Protein AF-A0A6A7L3C5-F1 (afdb_monomer)

Foldseek 3Di:
DDDDDDDDDDDDDDDDDDDDDDPPPDDPPPPQAKEKEKEFEEAPVRHADFQKWKWKDDPDTDIDTAHPRNIDMDIRDGFAKIKIWIDDPQWDIDIDIDGDHGDDHHYHYYYTYGDPDPPPPPPPPPPPPPPPDPPPDPDDDFDDDVVVCCVPPPDDDQDAKDWDFRDADQFKTKIKIFHNFKDAFDAAAFWKKKKAWQAAWWWKDFPPDIDIDHHRDIDIGDHGTTMMIGGPDPGTTIIIIMTGGDHDDD

Radius of gyration: 47.75 Å; Cα contacts (8 Å, |Δi|>4): 489; chains: 1; bounding box: 73×131×115 Å

Nearest PDB structures (foldseek):
  2dct-assembly1_A  TM=8.312E-01  e=5.117E-07  Thermus thermophilus HB8
  7x85-assembly2_C  TM=8.899E-01  e=7.743E-06  Gallus gallus
  6o2d-assembly1_A  TM=8.604E-01  e=4.881E-06  Schizosaccharomyces pombe
  3lwc-assembly1_A-2  TM=7.555E-01  e=2.391E-05  Rhizobium johnstonii 3841
  1o4t-assembly1_B  TM=6.771E-01  e=5.716E-05  Thermotoga maritima

Sequence (250 aa):
MRVVSLLVCALLLTPHLASASRSSEALPQKQAAATAVVVIVTDKSGNRLPGVQVTVTGPVPREGVTSDEGQARFTALRPGSYKFRFEADGFIPFERDVVLRGGRVNEVRAGLAAKPALPEKPQPEARESPPPSPPEPPAEPTSLVVEAFLEKNRIDGDGPNQETEIGCTAGSKVVLHQLHDLLENQLQKDADAVVNVVEGEGVLRLGEAHHPLVPSMVVVIPRGISYSMKREGRRPLVVLVTLAGAPCSK

Secondary structure (DSSP, 8-state):
----------------------------------EEEEEEEEETT--B-TT-EEEEESSS-EEEE--TTSEEEEEEEPSEEEEEEEE-TTB--EEEEEEE-TTS-EEEEEEEPBPP--------------PPPPPPP-PPPP---HHHHHHHHPPPSSPPPEEEEEEE-SSEEEEEEEESSEEEEEE-SS-EEEEEEEES-EEEEETTEEEEE-TT-EEEE-TT-EEEEEE-SSSPEEEEEEEESPPP--

pLDDT: mean 84.19, std 16.27, range [38.94, 98.12]

Mean predicted aligned error: 18.55 Å

Structure (mmCIF, N/CA/C/O backbone):
data_AF-A0A6A7L3C5-F1
#
_entry.id   AF-A0A6A7L3C5-F1
#
loop_
_atom_site.group_PDB
_atom_site.id
_atom_site.type_symbol
_atom_site.label_atom_id
_atom_site.label_alt_id
_atom_site.label_comp_id
_atom_site.label_asym_id
_atom_site.label_entity_id
_atom_site.label_seq_id
_atom_site.pdbx_PDB_ins_code
_atom_site.Cartn_x
_atom_site.Cartn_y
_atom_site.Cartn_z
_atom_site.occupancy
_atom_site.B_iso_or_equiv
_atom_site.auth_seq_id
_atom_site.auth_comp_id
_atom_site.auth_asym_id
_atom_site.auth_atom_id
_atom_site.pdbx_PDB_model_num
ATOM 1 N N . MET A 1 1 ? -25.846 -108.404 79.137 1.00 44.94 1 MET A N 1
ATOM 2 C CA . MET A 1 1 ? -25.608 -107.068 78.547 1.00 44.94 1 MET A CA 1
ATOM 3 C C . MET A 1 1 ? -26.071 -106.030 79.560 1.00 44.94 1 MET A C 1
ATOM 5 O O . MET A 1 1 ? -27.262 -105.952 79.820 1.00 44.94 1 MET A O 1
ATOM 9 N N . ARG A 1 2 ? -25.137 -105.365 80.253 1.00 40.81 2 ARG A N 1
ATOM 10 C CA . ARG A 1 2 ? -25.411 -104.456 81.380 1.00 40.81 2 ARG A CA 1
ATOM 11 C C . ARG A 1 2 ? -24.766 -103.082 81.126 1.00 40.81 2 ARG A C 1
ATOM 13 O O . ARG A 1 2 ? -23.562 -103.046 80.942 1.00 40.81 2 ARG A O 1
ATOM 20 N N . VAL A 1 3 ? -25.619 -102.049 81.134 1.00 42.12 3 VAL A N 1
ATOM 21 C CA . VAL A 1 3 ? -25.584 -100.750 81.863 1.00 42.12 3 VAL A CA 1
ATOM 22 C C . VAL A 1 3 ? -24.331 -99.840 81.806 1.00 42.12 3 VAL A C 1
ATOM 24 O O . VAL A 1 3 ? -23.208 -100.321 81.831 1.00 42.12 3 VAL A O 1
ATOM 27 N N . VAL A 1 4 ? -24.607 -98.521 81.923 1.00 40.19 4 VAL A N 1
ATOM 28 C CA . VAL A 1 4 ? -23.827 -97.393 82.524 1.00 40.19 4 VAL A CA 1
ATOM 29 C C . VAL A 1 4 ? -23.404 -96.348 81.463 1.00 40.19 4 VAL A C 1
ATOM 31 O O . VAL A 1 4 ? -22.585 -96.648 80.611 1.00 40.19 4 VAL A O 1
ATOM 34 N N . SER A 1 5 ? -24.078 -95.197 81.286 1.00 44.31 5 SER A N 1
ATOM 35 C CA . SER A 1 5 ? -24.218 -93.971 82.119 1.00 44.31 5 SER A CA 1
ATOM 36 C C . SER A 1 5 ? -22.947 -93.112 82.225 1.00 44.31 5 SER A C 1
ATOM 38 O O . SER A 1 5 ? -21.986 -93.563 82.829 1.00 44.31 5 SER A O 1
ATOM 40 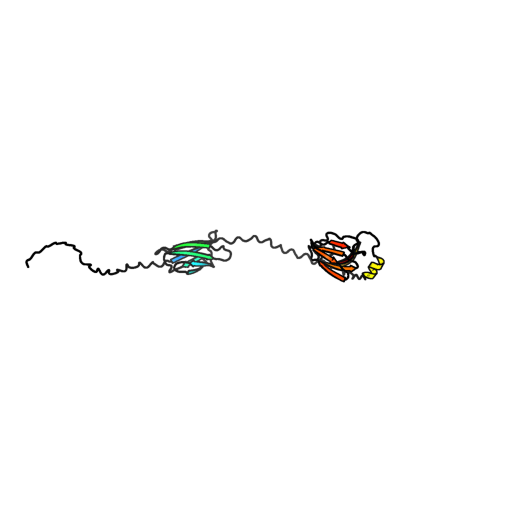N N . LEU A 1 6 ? -22.996 -91.867 81.716 1.00 43.78 6 LEU A N 1
ATOM 41 C CA . LEU A 1 6 ? -22.228 -90.655 82.106 1.00 43.78 6 LEU A CA 1
ATOM 42 C C . LEU A 1 6 ? -22.694 -89.507 81.176 1.00 43.78 6 LEU A C 1
ATOM 44 O O . LEU A 1 6 ? -22.491 -89.578 79.971 1.00 43.78 6 LEU A O 1
ATOM 48 N N . LEU A 1 7 ? -23.594 -88.608 81.592 1.00 46.53 7 LEU A N 1
ATOM 49 C CA . LEU A 1 7 ? -23.357 -87.351 82.327 1.00 46.53 7 LEU A CA 1
ATOM 50 C C . LEU A 1 7 ? -22.197 -86.514 81.754 1.00 46.53 7 LEU A C 1
ATOM 52 O O . LEU A 1 7 ? -21.064 -86.944 81.892 1.00 46.53 7 LEU A O 1
ATOM 56 N N . VAL A 1 8 ? -22.471 -85.321 81.204 1.00 42.97 8 VAL A N 1
ATOM 57 C CA . VAL A 1 8 ? -21.827 -84.038 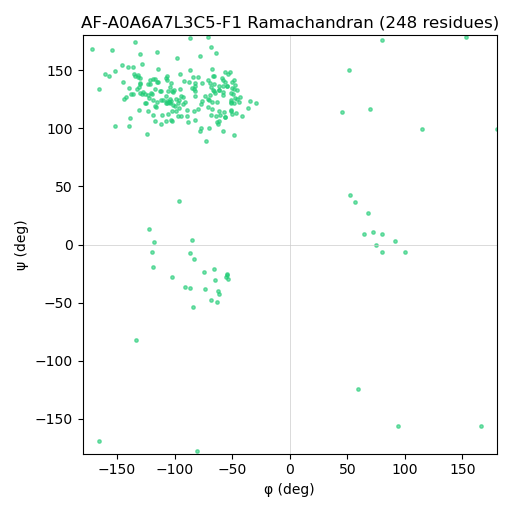81.574 1.00 42.97 8 VAL A CA 1
ATOM 58 C C . VAL A 1 8 ? -22.629 -82.863 80.990 1.00 42.97 8 VAL A C 1
ATOM 60 O O . VAL A 1 8 ? -23.063 -82.853 79.843 1.00 42.97 8 VAL A O 1
ATOM 63 N N . CYS A 1 9 ? -22.830 -81.893 81.874 1.00 38.94 9 CYS A N 1
ATOM 64 C CA . CYS A 1 9 ? -23.529 -80.625 81.776 1.00 38.94 9 CYS A CA 1
ATOM 65 C C . CYS A 1 9 ? -22.636 -79.548 81.130 1.00 38.94 9 CYS A C 1
ATOM 67 O O . CYS A 1 9 ? -21.469 -79.444 81.500 1.00 38.94 9 CYS A O 1
ATOM 69 N N . ALA A 1 10 ? -23.176 -78.704 80.247 1.00 44.22 10 ALA A N 1
ATOM 70 C CA . ALA A 1 10 ? -22.581 -77.399 79.944 1.00 44.22 10 ALA A CA 1
ATOM 71 C C . ALA A 1 10 ? -23.667 -76.402 79.513 1.00 44.22 10 ALA A C 1
ATOM 73 O O . ALA A 1 10 ? -24.169 -76.434 78.391 1.00 44.22 10 ALA A O 1
ATOM 74 N N . LEU A 1 11 ? -24.029 -75.529 80.457 1.00 46.38 11 LEU A N 1
ATOM 75 C CA . LEU A 1 11 ? -24.813 -74.317 80.245 1.00 46.38 11 LEU A CA 1
ATOM 76 C C . LEU A 1 11 ? -24.120 -73.394 79.236 1.00 46.38 11 LEU A C 1
ATOM 78 O O . LEU A 1 11 ? -22.982 -73.007 79.481 1.00 46.38 11 LEU A O 1
ATOM 82 N N . LEU A 1 12 ? -24.856 -72.899 78.237 1.00 43.97 12 LEU A N 1
ATOM 83 C CA . LEU A 1 12 ? -24.653 -71.545 77.714 1.00 43.97 12 LEU A CA 1
ATOM 84 C C . LEU A 1 12 ? -26.010 -70.882 77.432 1.00 43.97 12 LEU A C 1
ATOM 86 O O . LEU A 1 12 ? -26.732 -71.238 76.504 1.00 43.97 12 LEU A O 1
ATOM 90 N N . LEU A 1 13 ? -26.334 -69.908 78.286 1.00 48.66 13 LEU A N 1
ATOM 91 C CA . LEU A 1 13 ? -27.302 -68.834 78.069 1.00 48.66 13 LEU A CA 1
ATOM 92 C C . LEU A 1 13 ? -27.033 -68.130 76.730 1.00 48.66 13 LEU A C 1
ATOM 94 O O . LEU A 1 13 ? -25.914 -67.669 76.528 1.00 48.66 13 LEU A O 1
ATOM 98 N N . THR A 1 14 ? -28.063 -67.868 75.921 1.00 50.44 14 THR A N 1
ATOM 99 C CA . THR A 1 14 ? -28.200 -66.548 75.273 1.00 50.44 14 THR A CA 1
ATOM 100 C C . THR A 1 14 ? -29.678 -66.142 75.158 1.00 50.44 14 THR A C 1
ATOM 102 O O . THR A 1 14 ? -30.523 -67.003 74.912 1.00 50.44 14 THR A O 1
ATOM 105 N N . PRO A 1 15 ? -30.024 -64.860 75.397 1.00 44.59 15 PRO A N 1
ATOM 106 C CA . PRO A 1 15 ? -31.395 -64.412 75.610 1.00 44.59 15 PRO A CA 1
ATOM 107 C C . PRO A 1 15 ? -32.047 -63.823 74.349 1.00 44.59 15 PRO A C 1
ATOM 109 O O . PRO A 1 15 ? -31.386 -63.386 73.410 1.00 44.59 15 PRO A O 1
ATOM 112 N N . HIS A 1 16 ? -33.378 -63.786 74.404 1.00 47.75 16 HIS A N 1
ATOM 113 C CA . HIS A 1 16 ? -34.327 -63.110 73.519 1.00 47.75 16 HIS A CA 1
ATOM 114 C C . HIS A 1 16 ? -33.823 -61.824 72.839 1.00 47.75 16 HIS A C 1
ATOM 116 O O . HIS A 1 16 ? -33.566 -60.814 73.493 1.00 47.75 16 HIS A O 1
ATOM 122 N N . LEU A 1 17 ? -33.853 -61.811 71.503 1.00 53.94 17 LEU A N 1
ATOM 123 C CA . LEU A 1 17 ? -33.890 -60.579 70.715 1.00 53.94 17 LEU A CA 1
ATOM 124 C C . LEU A 1 17 ? -35.320 -60.021 70.726 1.00 53.94 17 LEU A C 1
ATOM 126 O O . LEU A 1 17 ? -36.189 -60.450 69.968 1.00 53.94 17 LEU A O 1
ATOM 130 N N . ALA A 1 18 ? -35.561 -59.062 71.616 1.00 55.25 18 ALA A N 1
ATOM 131 C CA . ALA A 1 18 ? -36.723 -58.187 71.564 1.00 55.25 18 ALA A CA 1
ATOM 132 C C . ALA A 1 18 ? -36.622 -57.271 70.330 1.00 55.25 18 ALA A C 1
ATOM 134 O O . ALA A 1 18 ? -35.710 -56.450 70.222 1.00 55.25 18 ALA A O 1
ATOM 135 N N . SER A 1 19 ? -37.566 -57.404 69.395 1.00 56.75 19 SER A N 1
ATOM 136 C CA . SER A 1 19 ? -37.738 -56.458 68.288 1.00 56.75 19 SER A CA 1
ATOM 137 C C . SER A 1 19 ? -38.280 -55.132 68.820 1.00 56.75 19 SER A C 1
ATOM 139 O O . SER A 1 19 ? -39.474 -54.993 69.076 1.00 56.75 19 SER A O 1
ATOM 141 N N . ALA A 1 20 ? -37.400 -54.147 68.983 1.00 57.47 20 ALA A N 1
ATOM 142 C CA . ALA A 1 20 ? -37.789 -52.766 69.229 1.00 57.47 20 ALA A CA 1
ATOM 143 C C . ALA A 1 20 ? -38.136 -52.087 67.893 1.00 57.47 20 ALA A C 1
ATOM 145 O O . ALA A 1 20 ? -37.253 -51.778 67.091 1.00 57.47 20 ALA A O 1
ATOM 146 N N . SER A 1 21 ? -39.427 -51.843 67.659 1.00 58.31 21 SER A N 1
ATOM 147 C CA . SER A 1 21 ? -39.884 -50.933 66.605 1.00 58.31 21 SER A CA 1
ATOM 148 C C . SER A 1 21 ? -39.396 -49.521 66.932 1.00 58.31 21 SER A C 1
ATOM 150 O O . SER A 1 21 ? -39.855 -48.913 67.897 1.00 58.31 21 SER A O 1
ATOM 152 N N . ARG A 1 22 ? -38.448 -48.991 66.150 1.00 57.72 22 ARG A N 1
ATOM 153 C CA . ARG A 1 22 ? -38.104 -47.565 66.196 1.00 57.72 22 ARG A CA 1
ATOM 154 C C . ARG A 1 22 ? -39.174 -46.791 65.441 1.00 57.72 22 ARG A C 1
ATOM 156 O O . ARG A 1 22 ? -39.143 -46.717 64.216 1.00 57.72 22 ARG A O 1
ATOM 163 N N . SER A 1 23 ? -40.097 -46.194 66.181 1.00 57.16 23 SER A N 1
ATOM 164 C CA . SER A 1 23 ? -40.867 -45.050 65.707 1.00 57.16 23 SER A CA 1
ATOM 165 C C . SER A 1 23 ? -39.870 -43.962 65.304 1.00 57.16 23 SER A C 1
ATOM 167 O O . SER A 1 23 ? -39.167 -43.414 66.149 1.00 57.16 23 SER A O 1
ATOM 169 N N . SER A 1 24 ? -39.739 -43.697 64.006 1.00 60.91 24 SER A N 1
ATOM 170 C CA . SER A 1 24 ? -38.956 -42.567 63.513 1.00 60.91 24 SER A CA 1
ATOM 171 C C . SER A 1 24 ? -39.738 -41.289 63.808 1.00 60.91 24 SER A C 1
ATOM 173 O O . SER A 1 24 ? -40.546 -40.858 62.988 1.00 60.91 24 SER A O 1
ATOM 175 N N . GLU A 1 25 ? -39.531 -40.686 64.978 1.00 55.03 25 GLU A N 1
ATOM 176 C CA . GLU A 1 25 ? -39.951 -39.306 65.218 1.00 55.03 25 GLU A CA 1
ATOM 177 C C . GLU A 1 25 ? -39.185 -38.397 64.252 1.00 55.03 25 GLU A C 1
ATOM 179 O O . GLU A 1 25 ? -37.990 -38.136 64.403 1.00 55.03 25 GLU A O 1
ATOM 184 N N . ALA A 1 26 ? -39.877 -37.940 63.209 1.00 58.66 26 ALA A N 1
ATOM 185 C CA . ALA A 1 26 ? -39.404 -36.850 62.381 1.00 58.66 26 ALA A CA 1
ATOM 186 C C . ALA A 1 26 ? -39.326 -35.597 63.263 1.00 58.66 26 ALA A C 1
ATOM 188 O O . ALA A 1 26 ? -40.348 -35.010 63.616 1.00 58.66 26 ALA A O 1
ATOM 189 N N . LEU A 1 27 ? -38.107 -35.198 63.636 1.00 51.97 27 LEU A N 1
ATOM 190 C CA . LEU A 1 27 ? -37.857 -33.886 64.226 1.00 51.97 27 LEU A CA 1
ATOM 191 C C . LEU A 1 27 ? -38.501 -32.826 63.317 1.00 51.97 27 LEU A C 1
ATOM 193 O O . LEU A 1 27 ? -38.253 -32.861 62.107 1.00 51.97 27 LEU A O 1
ATOM 197 N N . PRO A 1 28 ? -39.299 -31.882 63.848 1.00 48.72 28 PRO A N 1
ATOM 198 C CA . PRO A 1 28 ? -39.825 -30.791 63.045 1.00 48.72 28 PRO A CA 1
ATOM 199 C C . PRO A 1 28 ? -38.648 -30.046 62.409 1.00 48.72 28 PRO A C 1
ATOM 201 O O . PRO A 1 28 ? -37.858 -29.390 63.092 1.00 48.72 28 PRO A O 1
ATOM 204 N N . GLN A 1 29 ? -38.502 -30.178 61.088 1.00 53.47 29 GLN A N 1
ATOM 205 C CA . GLN A 1 29 ? -37.543 -29.398 60.321 1.00 53.47 29 GLN A CA 1
ATOM 206 C C . GLN A 1 29 ? -37.955 -27.939 60.491 1.00 53.47 29 GLN A C 1
ATOM 208 O O . GLN A 1 29 ? -38.976 -27.502 59.967 1.00 53.47 29 GLN A O 1
ATOM 213 N N . LYS A 1 30 ? -37.191 -27.191 61.291 1.00 54.84 30 LYS A N 1
ATOM 214 C CA . LYS A 1 30 ? -37.387 -25.758 61.492 1.00 54.84 30 LYS A CA 1
ATOM 215 C C . LYS A 1 30 ? -37.280 -25.093 60.120 1.00 54.84 30 LYS A C 1
ATOM 217 O O . LYS A 1 30 ? -36.172 -24.894 59.626 1.00 54.84 30 LYS A O 1
ATOM 222 N N . GLN A 1 31 ? -38.427 -24.825 59.492 1.00 60.06 31 GLN A N 1
ATOM 223 C CA . GLN A 1 31 ? -38.515 -24.237 58.159 1.00 60.06 31 GLN A CA 1
ATOM 224 C C . GLN A 1 31 ? -37.635 -22.984 58.156 1.00 60.06 31 GLN A C 1
ATOM 226 O O . GLN A 1 31 ? -37.866 -22.051 58.930 1.00 60.06 31 GLN A O 1
ATOM 231 N N . ALA A 1 32 ? -36.564 -22.992 57.361 1.00 63.19 32 ALA A N 1
ATOM 232 C CA . ALA A 1 32 ? -35.636 -21.874 57.324 1.00 63.19 32 ALA A CA 1
ATOM 233 C C . ALA A 1 32 ? -36.403 -20.631 56.852 1.00 63.19 32 ALA A C 1
ATOM 235 O O . ALA A 1 32 ? -36.923 -20.611 55.736 1.00 63.19 32 ALA A O 1
ATOM 236 N N . ALA A 1 33 ? -36.525 -19.630 57.728 1.00 69.62 33 ALA A N 1
ATOM 237 C CA . ALA A 1 33 ? -37.322 -18.442 57.454 1.00 69.62 33 ALA A CA 1
ATOM 238 C C . ALA A 1 33 ? -36.823 -17.741 56.186 1.00 69.62 33 ALA A C 1
ATOM 240 O O . ALA A 1 33 ? -35.614 -17.579 55.995 1.00 69.62 33 ALA A O 1
ATOM 241 N N . ALA A 1 34 ? -37.765 -17.324 55.341 1.00 70.00 34 ALA A N 1
ATOM 242 C CA . ALA A 1 34 ? -37.462 -16.558 54.147 1.00 70.00 34 ALA A CA 1
ATOM 243 C C . ALA A 1 34 ? -36.795 -15.228 54.542 1.00 70.00 34 ALA A C 1
ATOM 245 O O . ALA A 1 34 ? -37.252 -14.524 55.443 1.00 70.00 34 ALA A O 1
ATOM 246 N N . THR A 1 35 ? -35.707 -14.894 53.862 1.00 80.88 35 THR A N 1
ATOM 247 C CA . THR A 1 35 ? -34.880 -13.720 54.121 1.00 80.88 35 THR A CA 1
ATOM 248 C C . THR A 1 35 ? -35.113 -12.676 53.034 1.00 80.88 35 THR A C 1
ATOM 250 O O . THR A 1 35 ? -35.254 -13.005 51.853 1.00 80.88 35 THR A O 1
ATOM 253 N N . ALA A 1 36 ? -35.141 -11.405 53.437 1.00 86.94 36 ALA A N 1
ATOM 254 C CA . ALA A 1 36 ? -35.080 -10.271 52.525 1.00 86.94 36 ALA A CA 1
ATOM 255 C C . ALA A 1 36 ? -33.671 -9.663 52.539 1.00 86.94 36 ALA A C 1
ATOM 257 O O . ALA A 1 36 ? -33.052 -9.527 53.600 1.00 86.94 36 ALA A O 1
ATOM 258 N N . VAL A 1 37 ? -33.188 -9.290 51.359 1.00 93.44 37 VAL A N 1
ATOM 259 C CA . VAL A 1 37 ? -31.918 -8.599 51.150 1.00 93.44 37 VAL A CA 1
ATOM 260 C C . VAL A 1 37 ? -32.201 -7.264 50.481 1.00 93.44 37 VAL A C 1
ATOM 262 O O . VAL A 1 37 ? -32.911 -7.210 49.477 1.00 93.44 37 VAL A O 1
ATOM 265 N N . VAL A 1 38 ? -31.642 -6.196 51.039 1.00 94.19 38 VAL A N 1
ATOM 266 C CA . VAL A 1 38 ? -31.573 -4.888 50.389 1.00 94.19 38 VAL A CA 1
ATOM 267 C C . VAL A 1 38 ? -30.151 -4.710 49.883 1.00 94.19 38 VAL A C 1
ATOM 269 O O . VAL A 1 38 ? -29.185 -4.827 50.634 1.00 94.19 38 VAL A O 1
ATOM 272 N N . VAL A 1 39 ? -30.030 -4.474 48.589 1.00 96.19 39 VAL A N 1
ATOM 273 C CA . VAL A 1 39 ? -28.775 -4.199 47.910 1.00 96.19 39 VAL A CA 1
ATOM 274 C C . VAL A 1 39 ? -28.700 -2.705 47.668 1.00 96.19 39 VAL A C 1
ATOM 276 O O . VAL A 1 39 ? -29.657 -2.125 47.166 1.00 96.19 39 VAL A O 1
ATOM 279 N N . ILE A 1 40 ? -27.568 -2.102 48.007 1.00 96.38 40 ILE A N 1
ATOM 280 C CA . ILE A 1 40 ? -27.291 -0.688 47.784 1.00 96.38 40 ILE A CA 1
ATOM 281 C C . ILE A 1 40 ? -25.999 -0.580 46.982 1.00 96.38 40 ILE A C 1
ATOM 283 O O . ILE A 1 40 ? -24.951 -1.055 47.430 1.00 96.38 40 ILE A O 1
ATOM 287 N N . VAL A 1 41 ? -26.066 0.046 45.811 1.00 97.25 41 VAL A N 1
ATOM 288 C CA . VAL A 1 41 ? -24.919 0.178 44.910 1.00 97.25 41 VAL A CA 1
ATOM 289 C C . VAL A 1 41 ? -24.488 1.637 44.823 1.00 97.25 41 VAL A C 1
ATOM 291 O O . VAL A 1 41 ? -25.315 2.535 44.651 1.00 97.25 41 VAL A O 1
ATOM 294 N N . THR A 1 42 ? -23.186 1.872 44.971 1.00 96.38 42 THR A N 1
ATOM 295 C CA . THR A 1 42 ? -22.566 3.192 44.848 1.00 96.38 42 THR A CA 1
ATOM 296 C C . THR A 1 42 ? -21.365 3.177 43.914 1.00 96.38 42 THR A C 1
ATOM 298 O O . THR A 1 42 ? -20.806 2.120 43.633 1.00 96.38 42 THR A O 1
ATOM 301 N N . ASP A 1 43 ? -20.925 4.348 43.464 1.00 94.38 43 ASP A N 1
ATOM 302 C CA . ASP A 1 43 ? -19.579 4.523 42.915 1.00 94.38 43 ASP A CA 1
ATOM 303 C C . ASP A 1 43 ? -18.531 4.666 44.045 1.00 94.38 43 ASP A C 1
ATOM 305 O O . ASP A 1 43 ? -18.850 4.581 45.239 1.00 94.38 43 ASP A O 1
ATOM 309 N N . LYS A 1 44 ? -17.259 4.881 43.678 1.00 88.38 44 LYS A N 1
ATOM 310 C CA . LYS A 1 44 ? -16.169 5.154 44.637 1.00 88.38 44 LYS A CA 1
ATOM 311 C C . LYS A 1 44 ? -16.312 6.487 45.384 1.00 88.38 44 LYS A C 1
ATOM 313 O O . LYS A 1 44 ? -15.704 6.640 46.439 1.00 88.38 44 LYS A O 1
ATOM 318 N N . SER A 1 45 ? -17.086 7.424 44.848 1.00 88.69 45 SER A N 1
ATOM 319 C CA . SER A 1 45 ? -17.360 8.734 45.446 1.00 88.69 45 SER A CA 1
ATOM 320 C C . SER A 1 45 ? -18.540 8.689 46.427 1.00 88.69 45 SER A C 1
ATOM 322 O O . SER A 1 45 ? -18.786 9.664 47.131 1.00 88.69 45 SER A O 1
ATOM 324 N N . GLY A 1 46 ? -19.250 7.556 46.509 1.00 89.25 46 GLY A N 1
ATOM 325 C CA . GLY A 1 46 ? -20.401 7.345 47.386 1.00 89.25 46 GLY A CA 1
ATOM 326 C C . GLY A 1 46 ? -21.755 7.681 46.752 1.00 89.25 46 GLY A C 1
ATOM 327 O O . GLY A 1 46 ? -22.778 7.548 47.427 1.00 89.25 46 GLY A O 1
ATOM 328 N N . ASN A 1 47 ? -21.793 8.065 45.472 1.00 92.81 47 ASN A N 1
ATOM 329 C CA . ASN A 1 47 ? -23.038 8.369 44.765 1.00 92.81 47 ASN A CA 1
ATOM 330 C C . ASN A 1 47 ? -23.830 7.090 44.506 1.00 92.81 47 ASN A C 1
ATOM 332 O O . ASN A 1 47 ? -23.242 6.059 44.182 1.00 92.81 47 ASN A O 1
ATOM 336 N N . ARG A 1 48 ? -25.160 7.148 44.625 1.00 95.38 48 ARG A N 1
ATOM 337 C CA . ARG A 1 48 ? -26.054 6.021 44.320 1.00 95.38 48 ARG A CA 1
ATOM 338 C C . ARG A 1 48 ? -26.060 5.726 42.822 1.00 95.38 48 ARG A C 1
ATOM 340 O O . ARG A 1 48 ? -26.154 6.651 42.024 1.00 95.38 48 ARG A O 1
ATOM 347 N N . LEU A 1 49 ? -25.977 4.444 42.461 1.00 95.19 49 LEU A N 1
ATOM 348 C CA . LEU A 1 49 ? -25.959 4.005 41.065 1.00 95.19 49 LEU A CA 1
ATOM 349 C C . LEU A 1 49 ? -27.286 3.339 40.668 1.00 95.19 49 LEU A C 1
ATOM 351 O O . LEU A 1 49 ? -27.533 2.198 41.082 1.00 95.19 49 LEU A O 1
ATOM 355 N N . PRO A 1 50 ? -28.133 4.019 39.876 1.00 96.12 50 PRO A N 1
ATOM 356 C CA . PRO A 1 50 ? -29.324 3.417 39.288 1.00 96.12 50 PRO A CA 1
ATOM 357 C C . PRO A 1 50 ? -28.987 2.542 38.076 1.00 96.12 50 PRO A C 1
ATOM 359 O O . PRO A 1 50 ? -27.909 2.661 37.495 1.00 96.12 50 PRO A O 1
ATOM 362 N N . GLY A 1 51 ? -29.908 1.658 37.685 1.00 95.75 51 GLY A N 1
ATOM 363 C CA . GLY A 1 51 ? -29.774 0.866 36.458 1.00 95.75 51 GLY A CA 1
ATOM 364 C C . GLY A 1 51 ? -28.724 -0.250 36.510 1.00 95.75 51 GLY A C 1
ATOM 365 O O . GLY A 1 51 ? -28.409 -0.839 35.481 1.00 95.75 51 GLY A O 1
ATOM 366 N N . VAL A 1 52 ? -28.178 -0.568 37.686 1.00 97.44 52 VAL A N 1
ATOM 367 C CA . VAL A 1 52 ? -27.199 -1.648 37.857 1.00 97.44 52 VAL A CA 1
ATOM 368 C C . VAL A 1 52 ? -27.931 -2.983 37.831 1.00 97.44 52 VAL A C 1
ATOM 370 O O . VAL A 1 52 ? -28.787 -3.237 38.682 1.00 97.44 52 VAL A O 1
ATOM 373 N N . GLN A 1 53 ? -27.565 -3.855 36.896 1.00 97.94 53 GLN A N 1
ATOM 374 C CA . GLN A 1 53 ? -28.027 -5.236 36.847 1.00 97.94 53 GLN A CA 1
ATOM 375 C C . GLN A 1 53 ? -27.381 -6.028 37.988 1.00 97.94 53 GLN A C 1
ATOM 377 O O . GLN A 1 53 ? -26.157 -6.071 38.126 1.00 97.94 53 GLN A O 1
ATOM 382 N N . VAL A 1 54 ? -28.207 -6.668 38.812 1.00 97.69 54 VAL A N 1
ATOM 383 C CA . VAL A 1 54 ? -27.782 -7.477 39.955 1.00 97.69 54 VAL A CA 1
ATOM 384 C C . VAL A 1 54 ? -28.252 -8.912 39.759 1.00 97.69 54 VAL A C 1
ATOM 386 O O . VAL A 1 54 ? -29.444 -9.205 39.858 1.00 97.69 54 VAL A O 1
ATOM 389 N N . THR A 1 55 ? -27.302 -9.818 39.545 1.00 97.56 55 THR A N 1
ATOM 390 C CA . THR A 1 55 ? -27.553 -11.260 39.433 1.00 97.56 55 THR A CA 1
ATOM 391 C C . THR A 1 55 ? -27.107 -11.961 40.708 1.00 97.56 55 THR A C 1
ATOM 393 O O . THR A 1 55 ? -25.953 -11.874 41.126 1.00 97.56 55 THR A O 1
ATOM 396 N N . VAL A 1 56 ? -28.030 -12.675 41.344 1.00 97.25 56 VAL A N 1
ATOM 397 C CA . VAL A 1 56 ? -27.833 -13.370 42.616 1.00 97.25 56 VAL A CA 1
ATOM 398 C C . VAL A 1 56 ? -27.852 -14.869 42.358 1.00 97.25 56 VAL A C 1
ATOM 400 O O . VAL A 1 56 ? -28.892 -15.443 42.042 1.00 97.25 56 VAL A O 1
ATOM 403 N N . THR A 1 57 ? -26.702 -15.519 42.513 1.00 96.62 57 THR A N 1
ATOM 404 C CA . THR A 1 57 ? -26.543 -16.967 42.322 1.00 96.62 57 THR A CA 1
ATOM 405 C C . THR A 1 57 ? -26.411 -17.661 43.672 1.00 96.62 57 THR A C 1
ATOM 407 O O . THR A 1 57 ? -25.637 -17.226 44.522 1.00 96.62 57 THR A O 1
ATOM 410 N N . GLY A 1 58 ? -27.152 -18.745 43.890 1.00 93.94 58 GLY A N 1
ATOM 411 C CA . GLY A 1 58 ? -27.115 -19.508 45.137 1.00 93.94 58 GLY A CA 1
ATOM 412 C C . GLY A 1 58 ? -28.293 -20.478 45.246 1.00 93.94 58 GLY A C 1
ATOM 413 O O . GLY A 1 58 ? -28.875 -20.839 44.223 1.00 93.94 58 GLY A O 1
ATOM 414 N N . PRO A 1 59 ? -28.693 -20.881 46.469 1.00 92.31 59 PRO A N 1
ATOM 415 C CA . PRO A 1 59 ? -29.802 -21.814 46.690 1.00 92.31 59 PRO A CA 1
ATOM 416 C C . PRO A 1 59 ? -31.136 -21.419 46.045 1.00 92.31 59 PRO A C 1
ATOM 418 O O . PRO A 1 59 ? -31.986 -22.284 45.828 1.00 92.31 59 PRO A O 1
ATOM 421 N N . VAL A 1 60 ? -31.362 -20.122 45.824 1.00 92.88 60 VAL A N 1
ATOM 422 C CA . VAL A 1 60 ? -32.515 -19.579 45.095 1.00 92.88 60 VAL A CA 1
ATOM 423 C C . VAL A 1 60 ? -32.013 -18.434 44.208 1.00 92.88 60 VAL A C 1
ATOM 425 O O . VAL A 1 60 ? -31.758 -17.352 44.740 1.00 92.88 60 VAL A O 1
ATOM 428 N N . PRO A 1 61 ? -31.829 -18.640 42.893 1.00 93.31 61 PRO A N 1
ATOM 429 C CA . PRO A 1 61 ? -31.339 -17.584 42.019 1.00 93.31 61 PRO A CA 1
ATOM 430 C C . PRO A 1 61 ? -32.364 -16.452 41.889 1.00 93.31 61 PRO A C 1
ATOM 432 O O . PRO A 1 61 ? -33.575 -16.690 41.903 1.00 93.31 61 PRO A O 1
ATOM 435 N N . ARG A 1 62 ? -31.878 -15.213 41.782 1.00 96.00 62 ARG A N 1
ATOM 436 C CA . ARG A 1 62 ? -32.691 -14.006 41.572 1.00 96.00 62 ARG 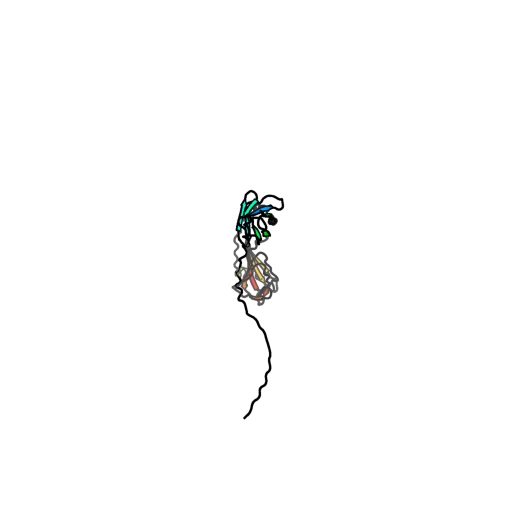A CA 1
ATOM 437 C C . ARG A 1 62 ? -31.944 -13.008 40.702 1.00 96.00 62 ARG A C 1
ATOM 439 O O . ARG A 1 62 ? -30.721 -12.964 40.726 1.00 96.00 62 ARG A O 1
ATOM 446 N N . GLU A 1 63 ? -32.695 -12.159 40.018 1.00 96.38 63 GLU A N 1
ATOM 447 C CA . GLU A 1 63 ? -32.169 -11.039 39.242 1.00 96.38 63 GLU A CA 1
ATOM 448 C C . GLU A 1 63 ? -33.018 -9.796 39.489 1.00 96.38 63 GLU A C 1
ATOM 450 O O . GLU A 1 63 ? -34.191 -9.899 39.862 1.00 96.38 63 GLU A O 1
ATOM 455 N N . GLY A 1 64 ? -32.410 -8.626 39.349 1.00 96.38 64 GLY A N 1
ATOM 456 C CA . GLY A 1 64 ? -33.079 -7.345 39.518 1.00 96.38 64 GLY A CA 1
ATOM 457 C C . GLY A 1 64 ? -32.180 -6.192 39.101 1.00 96.38 64 GLY A C 1
ATOM 458 O O . GLY A 1 64 ? -30.980 -6.369 38.915 1.00 96.38 64 GLY A O 1
ATOM 459 N N . VAL A 1 65 ? -32.771 -5.010 38.980 1.00 97.00 65 VAL A N 1
ATOM 460 C CA . VAL A 1 65 ? -32.079 -3.776 38.598 1.00 97.00 65 VAL A CA 1
ATOM 461 C C . VAL A 1 65 ? -32.209 -2.771 39.739 1.00 97.00 65 VAL A C 1
ATOM 463 O O . VAL A 1 65 ? -33.246 -2.737 40.409 1.00 97.00 65 VAL A O 1
ATOM 466 N N . THR A 1 66 ? -31.167 -1.983 40.007 1.00 97.50 66 THR A N 1
ATOM 467 C CA . THR A 1 66 ? -31.249 -0.916 41.014 1.00 97.50 66 THR A CA 1
ATOM 468 C C . THR A 1 66 ? -32.157 0.228 40.557 1.00 97.50 66 THR A C 1
ATOM 470 O O . THR A 1 66 ? -32.123 0.643 39.400 1.00 97.50 66 THR A O 1
ATOM 473 N N . SER A 1 67 ? -32.968 0.745 41.481 1.00 95.69 67 SER A N 1
ATOM 474 C CA . SER A 1 67 ? -33.828 1.916 41.279 1.00 95.69 67 SER A CA 1
ATOM 475 C C . SER A 1 67 ? -33.027 3.220 41.185 1.00 95.69 67 SER A C 1
ATOM 477 O O . SER A 1 67 ? -31.815 3.221 41.396 1.00 95.69 67 SER A O 1
ATOM 479 N N . ASP A 1 68 ? -33.718 4.345 40.978 1.00 92.44 68 ASP A N 1
ATOM 480 C CA . ASP A 1 68 ? -33.149 5.705 41.000 1.00 92.44 68 ASP A CA 1
ATOM 481 C C . ASP A 1 68 ? -32.395 6.036 42.303 1.00 92.44 68 ASP A C 1
ATOM 483 O O . ASP A 1 68 ? -31.456 6.828 42.313 1.00 92.44 68 ASP A O 1
ATOM 487 N N . GLU A 1 69 ? -32.743 5.371 43.408 1.00 93.75 69 GLU A N 1
ATOM 488 C CA . GLU A 1 69 ? -32.050 5.496 44.697 1.00 93.75 69 GLU A CA 1
ATOM 489 C C . GLU A 1 69 ? -30.813 4.583 44.822 1.00 93.75 69 GLU A C 1
ATOM 491 O O . GLU A 1 69 ? -30.196 4.498 45.889 1.00 93.75 69 GLU A O 1
ATOM 496 N N . GLY A 1 70 ? -30.460 3.856 43.761 1.00 94.56 70 GLY A N 1
ATOM 497 C CA . GLY A 1 70 ? -29.379 2.874 43.727 1.00 94.56 70 GLY A CA 1
ATOM 498 C C . GLY A 1 70 ? -29.646 1.628 44.568 1.00 94.56 70 GLY A C 1
ATOM 499 O O . GLY A 1 70 ? -28.700 1.006 45.060 1.00 94.56 70 GLY A O 1
ATOM 500 N N . GLN A 1 71 ? -30.920 1.270 44.769 1.00 96.44 71 GLN A N 1
ATOM 501 C CA . GLN A 1 71 ? -31.321 0.144 45.613 1.00 96.44 71 GLN A CA 1
ATOM 502 C C . GLN A 1 71 ? -32.043 -0.952 44.829 1.00 96.44 71 GLN A C 1
ATOM 504 O O . GLN A 1 71 ? -32.871 -0.670 43.969 1.00 96.44 71 GLN A O 1
ATOM 509 N N . ALA A 1 72 ? -31.788 -2.213 45.174 1.00 95.94 72 ALA A N 1
ATOM 510 C CA . ALA A 1 72 ? -32.562 -3.361 44.702 1.00 95.94 72 ALA A CA 1
ATOM 511 C C . ALA A 1 72 ? -32.976 -4.235 45.891 1.00 95.94 72 ALA A C 1
ATOM 513 O O . ALA A 1 72 ? -32.186 -4.472 46.807 1.00 95.94 72 ALA A O 1
ATOM 514 N N . ARG A 1 73 ? -34.219 -4.731 45.898 1.00 94.88 73 ARG A N 1
ATOM 515 C CA . ARG A 1 73 ? -34.740 -5.561 46.992 1.00 94.88 73 ARG A CA 1
ATOM 516 C C . ARG A 1 73 ? -35.050 -6.970 46.516 1.00 94.88 73 ARG A C 1
ATOM 518 O O . ARG A 1 73 ? -35.902 -7.171 45.659 1.00 94.88 73 ARG A O 1
ATOM 525 N N . PHE A 1 74 ? -34.426 -7.949 47.159 1.00 93.69 74 PHE A N 1
ATOM 526 C CA . PHE A 1 74 ? -34.648 -9.368 46.906 1.00 93.69 74 PHE A CA 1
ATOM 527 C C . PHE A 1 74 ? -35.364 -9.993 48.095 1.00 93.69 74 PHE A C 1
ATOM 529 O O . PHE A 1 74 ? -34.906 -9.897 49.232 1.00 93.69 74 PHE A O 1
ATOM 536 N N . THR A 1 75 ? -36.501 -10.632 47.852 1.00 91.31 75 THR A N 1
ATOM 537 C CA . THR A 1 75 ? -37.302 -11.294 48.888 1.00 91.31 75 THR A CA 1
ATOM 538 C C . THR A 1 75 ? -37.347 -12.799 48.656 1.00 91.31 75 THR A C 1
ATOM 540 O O . THR A 1 75 ? -36.981 -13.299 47.591 1.00 91.31 75 THR A O 1
ATOM 543 N N . ALA A 1 76 ? -37.788 -13.534 49.678 1.00 87.94 76 ALA A N 1
ATOM 544 C CA . ALA A 1 76 ? -37.919 -14.987 49.637 1.00 87.94 76 ALA A CA 1
ATOM 545 C C . ALA A 1 76 ? -36.613 -15.729 49.281 1.00 87.94 76 ALA A C 1
ATOM 547 O O . ALA A 1 76 ? -36.632 -16.751 48.594 1.00 87.94 76 ALA A O 1
ATOM 548 N N . LEU A 1 77 ? -35.474 -15.223 49.764 1.00 90.50 77 LEU A N 1
ATOM 549 C CA . LEU A 1 77 ? -34.199 -15.937 49.711 1.00 90.50 77 LEU A CA 1
ATOM 550 C C . LEU A 1 77 ? -34.097 -16.894 50.901 1.00 90.50 77 LEU A C 1
ATOM 552 O O . LEU A 1 77 ? -34.557 -16.585 51.998 1.00 90.50 77 LEU A O 1
ATOM 556 N N . ARG A 1 78 ? -33.490 -18.064 50.705 1.00 90.56 78 ARG A N 1
ATOM 557 C CA . ARG A 1 78 ? -33.218 -19.002 51.808 1.00 90.56 78 ARG A CA 1
ATOM 558 C C . ARG A 1 78 ? -31.886 -18.667 52.478 1.00 90.56 78 ARG A C 1
ATOM 560 O O . ARG A 1 78 ? -30.989 -18.211 51.770 1.00 90.56 78 ARG A O 1
ATOM 567 N N . PRO A 1 79 ? -31.711 -18.930 53.784 1.00 90.38 79 PRO A N 1
ATOM 568 C CA . PRO A 1 79 ? -30.396 -18.877 54.415 1.00 90.38 79 PRO A CA 1
ATOM 569 C C . PRO A 1 79 ? -29.387 -19.766 53.676 1.00 90.38 79 PRO A C 1
ATOM 571 O O . PRO A 1 79 ? -29.718 -20.885 53.284 1.00 90.38 79 PRO A O 1
ATOM 574 N N . GLY A 1 80 ? -28.172 -19.264 53.469 1.00 91.62 80 GLY A N 1
ATOM 575 C CA . GLY A 1 80 ? -27.138 -19.929 52.675 1.00 91.62 80 GLY A CA 1
ATOM 576 C C . GLY A 1 80 ? -26.148 -18.943 52.058 1.00 91.62 80 GLY A C 1
ATOM 577 O O . GLY A 1 80 ? -26.279 -17.732 52.236 1.00 91.62 80 GLY A O 1
ATOM 578 N N . SER A 1 81 ? -25.153 -19.463 51.346 1.00 94.06 81 SER A N 1
ATOM 579 C CA . SER A 1 81 ? -24.158 -18.656 50.631 1.00 94.06 81 SER A CA 1
ATOM 580 C C . SER A 1 81 ? -24.667 -18.261 49.249 1.00 94.06 81 SER A C 1
ATOM 582 O O . SER A 1 81 ? -25.196 -19.100 48.521 1.00 94.06 81 SER A O 1
ATOM 584 N N . TYR A 1 82 ? -24.490 -16.993 48.891 1.00 96.12 82 TYR A N 1
ATOM 585 C CA . TYR A 1 82 ? -24.864 -16.433 47.597 1.00 96.12 82 TYR A CA 1
ATOM 586 C C . TYR A 1 82 ? -23.721 -15.615 47.025 1.00 96.12 82 TYR A C 1
ATOM 588 O O . TYR A 1 82 ? -23.037 -14.911 47.764 1.00 96.12 82 TYR A O 1
ATOM 596 N N . LYS A 1 83 ? -23.597 -15.643 45.703 1.00 97.38 83 LYS A N 1
ATOM 597 C CA . LYS A 1 83 ? -22.739 -14.748 44.940 1.00 97.38 83 LYS A CA 1
ATOM 598 C C . LYS A 1 83 ? -23.595 -13.688 44.261 1.00 97.38 83 LYS A C 1
ATOM 600 O O . LYS A 1 83 ? -24.497 -14.021 43.494 1.00 97.38 83 LYS A O 1
ATOM 605 N N . PHE A 1 84 ? -23.314 -12.427 44.549 1.00 97.56 84 PHE A N 1
ATOM 606 C CA . PHE A 1 84 ? -23.930 -11.274 43.902 1.00 97.56 84 PHE A CA 1
ATOM 607 C C . PHE A 1 84 ? -22.986 -10.759 42.824 1.00 97.56 84 PHE A C 1
ATOM 609 O O . PHE A 1 84 ? -21.832 -10.466 43.127 1.00 97.56 84 PHE A O 1
ATOM 616 N N . ARG A 1 85 ? -23.470 -10.638 41.592 1.00 97.75 85 ARG A N 1
ATOM 617 C CA . ARG A 1 85 ? -22.763 -10.037 40.462 1.00 97.75 85 ARG A CA 1
ATOM 618 C C . ARG A 1 85 ? -23.459 -8.740 40.077 1.00 97.75 85 ARG A C 1
ATOM 620 O O . ARG A 1 85 ? -24.679 -8.721 39.955 1.00 97.75 85 ARG A O 1
ATOM 627 N N . PHE A 1 86 ? -22.676 -7.686 39.913 1.00 97.94 86 PHE A N 1
ATOM 628 C CA . PHE A 1 86 ? -23.129 -6.332 39.628 1.00 97.94 86 PHE A CA 1
ATOM 629 C C . PHE A 1 86 ? -22.555 -5.887 38.289 1.00 97.94 86 PHE A C 1
ATOM 631 O O . PHE A 1 86 ? -21.333 -5.896 38.115 1.00 97.94 86 PHE A O 1
ATOM 638 N N . GLU A 1 87 ? -23.419 -5.481 37.366 1.00 97.25 87 GLU A N 1
ATOM 639 C CA . GLU A 1 87 ? -23.036 -5.022 36.034 1.00 97.25 87 GLU A CA 1
ATOM 640 C C . GLU A 1 87 ? -23.754 -3.722 35.686 1.00 97.25 87 GLU A C 1
ATOM 642 O O . GLU A 1 87 ? -24.955 -3.579 35.896 1.00 97.25 87 GLU A O 1
ATOM 647 N N . ALA A 1 88 ? -22.998 -2.761 35.166 1.00 95.56 88 ALA A N 1
ATOM 648 C CA . ALA A 1 88 ? -23.516 -1.493 34.680 1.00 95.56 88 ALA A CA 1
ATOM 649 C C . ALA A 1 88 ? -22.603 -0.960 33.574 1.00 95.56 88 ALA A C 1
ATOM 651 O O . ALA A 1 88 ? -21.385 -1.185 33.595 1.00 95.56 88 ALA A O 1
ATOM 652 N N . ASP A 1 89 ? -23.183 -0.234 32.623 1.00 91.69 89 ASP A N 1
ATOM 653 C CA . ASP A 1 89 ? -22.429 0.379 31.536 1.00 91.69 89 ASP A CA 1
ATOM 654 C C . ASP A 1 89 ? -21.416 1.392 32.067 1.00 91.69 89 ASP A C 1
ATOM 656 O O . ASP A 1 89 ? -21.688 2.174 32.972 1.00 91.69 89 ASP A O 1
ATOM 660 N N . GLY A 1 90 ? -20.203 1.352 31.517 1.00 89.00 90 GLY A N 1
ATOM 661 C CA . GLY A 1 90 ? -19.106 2.204 31.980 1.00 89.00 90 GLY A CA 1
ATOM 662 C C . GLY A 1 90 ? -18.466 1.778 33.308 1.00 89.00 90 GLY A C 1
ATOM 663 O O . GLY A 1 90 ? -17.487 2.401 33.707 1.00 89.00 90 GLY A O 1
ATOM 664 N N . PHE A 1 91 ? -18.917 0.699 33.960 1.00 93.75 91 PHE A N 1
ATOM 665 C CA . PHE A 1 91 ? -18.327 0.185 35.204 1.00 93.75 91 PHE A CA 1
ATOM 666 C C . PHE A 1 91 ? -17.693 -1.198 35.029 1.00 93.75 91 PHE A C 1
ATOM 668 O O . PHE A 1 91 ? -18.083 -1.996 34.177 1.00 93.75 91 PHE A O 1
ATOM 675 N N . ILE A 1 92 ? -16.666 -1.485 35.826 1.00 94.00 92 ILE A N 1
ATOM 676 C CA . ILE A 1 92 ? -16.043 -2.810 35.891 1.00 94.00 92 ILE A CA 1
ATOM 677 C C . ILE A 1 92 ? -17.001 -3.748 36.647 1.00 94.00 92 ILE A C 1
ATOM 679 O O . ILE A 1 92 ? -17.395 -3.397 37.764 1.00 94.00 92 ILE A O 1
ATOM 683 N N . PRO A 1 93 ? -17.360 -4.927 36.090 1.00 94.88 93 PRO A N 1
ATOM 684 C CA . PRO A 1 93 ? -18.181 -5.907 36.793 1.00 94.88 93 PRO A CA 1
ATOM 685 C C . PRO A 1 93 ? -17.586 -6.275 38.150 1.00 94.88 93 PRO A C 1
ATOM 687 O O . PRO A 1 93 ? -16.381 -6.506 38.271 1.00 94.88 93 PRO A O 1
ATOM 690 N N . PHE A 1 94 ? -18.436 -6.352 39.167 1.00 94.00 94 PHE A N 1
ATOM 691 C CA . PHE A 1 94 ? -18.029 -6.680 40.528 1.00 94.00 94 PHE A CA 1
ATOM 692 C C . PHE A 1 94 ? -18.795 -7.901 41.022 1.00 94.00 94 PHE A C 1
ATOM 694 O O . PHE A 1 94 ? -19.998 -8.016 40.794 1.00 94.00 94 PHE A O 1
ATOM 701 N N . GLU A 1 95 ? -18.111 -8.809 41.713 1.00 96.62 95 GLU A N 1
ATOM 702 C CA . GLU A 1 95 ? -18.729 -9.972 42.347 1.00 96.62 95 GLU A CA 1
ATOM 703 C C . GLU A 1 95 ? -18.454 -9.971 43.853 1.00 96.62 95 GLU A C 1
ATOM 705 O O . GLU A 1 95 ? -17.366 -9.606 44.301 1.00 96.62 95 GLU A O 1
ATOM 710 N N . ARG A 1 96 ? -19.449 -10.380 44.646 1.00 94.50 96 ARG A N 1
ATOM 711 C CA . ARG A 1 96 ? -19.352 -10.451 46.105 1.00 94.50 96 ARG A CA 1
ATOM 712 C C . ARG A 1 96 ? -20.080 -11.668 46.655 1.00 94.50 96 ARG A C 1
ATOM 714 O O . ARG A 1 96 ? -21.282 -11.822 46.442 1.00 94.50 96 ARG A O 1
ATOM 721 N N . ASP A 1 97 ? -19.377 -12.459 47.454 1.00 95.50 97 ASP A N 1
ATOM 722 C CA . ASP A 1 97 ? -19.978 -13.551 48.216 1.00 95.50 97 ASP A CA 1
ATOM 723 C C . ASP A 1 97 ? -20.587 -13.042 49.530 1.00 95.50 97 ASP A C 1
ATOM 725 O O . ASP A 1 97 ? -19.986 -12.256 50.270 1.00 95.50 97 ASP A O 1
ATOM 729 N N . VAL A 1 98 ? -21.809 -13.483 49.824 1.00 92.94 98 VAL A N 1
ATOM 730 C CA . VAL A 1 98 ? -22.586 -13.094 51.004 1.00 92.94 98 VAL A CA 1
ATOM 731 C C . VAL A 1 98 ? -23.269 -14.322 51.595 1.00 92.94 98 VAL A C 1
ATOM 733 O O . VAL A 1 98 ? -23.980 -15.054 50.910 1.00 92.94 98 VAL A O 1
ATOM 736 N N . VAL A 1 99 ? -23.104 -14.527 52.903 1.00 91.88 99 VAL A N 1
ATOM 737 C CA . VAL A 1 99 ? -23.819 -15.571 53.647 1.00 91.88 99 VAL A CA 1
ATOM 738 C C . VAL A 1 99 ? -25.077 -14.975 54.266 1.00 91.88 99 VAL A C 1
ATOM 740 O O . VAL A 1 99 ? -25.006 -14.185 55.208 1.00 91.88 99 VAL A O 1
ATOM 743 N N . LEU A 1 100 ? -26.239 -15.378 53.761 1.00 90.69 100 LEU A N 1
ATOM 744 C CA . LEU A 1 100 ? -27.531 -14.957 54.283 1.00 90.69 100 LEU A CA 1
ATOM 745 C C . LEU A 1 100 ? -27.919 -15.803 55.492 1.00 90.69 100 LEU A C 1
ATOM 747 O O . LEU A 1 100 ? -27.951 -17.033 55.433 1.00 90.69 100 LEU A O 1
ATOM 751 N N . ARG A 1 101 ? -28.269 -15.132 56.590 1.00 84.44 101 ARG A N 1
ATOM 752 C CA . ARG A 1 101 ? -28.809 -15.761 57.803 1.00 84.44 101 ARG A CA 1
ATOM 753 C C . ARG A 1 101 ? -30.304 -15.462 57.920 1.00 84.44 101 ARG A C 1
ATOM 755 O O . ARG A 1 101 ? -30.755 -14.386 57.528 1.00 84.44 101 ARG A O 1
ATOM 762 N N . GLY A 1 102 ? -31.070 -16.422 58.436 1.00 81.38 102 GLY A N 1
ATOM 763 C CA . GLY A 1 102 ? -32.521 -16.288 58.603 1.00 81.38 102 GLY A CA 1
ATOM 764 C C . GLY A 1 102 ? -32.906 -15.244 59.654 1.00 81.38 102 GLY A C 1
ATOM 765 O O . GLY A 1 102 ? -32.167 -15.021 60.615 1.00 81.38 102 GLY A O 1
ATOM 766 N N . GLY A 1 103 ? -34.076 -14.623 59.478 1.00 68.44 103 GLY A N 1
ATOM 767 C CA . GLY A 1 103 ? -34.725 -13.792 60.503 1.00 68.44 103 GLY A CA 1
ATOM 768 C C . GLY A 1 103 ? -34.211 -12.355 60.655 1.00 68.44 103 GLY A C 1
ATOM 769 O O . GLY A 1 103 ? -34.606 -11.679 61.599 1.00 68.44 103 GLY A O 1
ATOM 770 N N . ARG A 1 104 ? -33.348 -11.865 59.753 1.00 69.25 104 ARG A N 1
ATOM 771 C CA . ARG A 1 104 ? -32.913 -10.456 59.699 1.00 69.25 104 ARG A CA 1
ATOM 772 C C . ARG A 1 104 ? -32.929 -9.946 58.259 1.00 69.25 104 ARG A C 1
ATOM 774 O O . ARG A 1 104 ? -32.648 -10.710 57.337 1.00 69.25 104 ARG A O 1
ATOM 781 N N . VAL A 1 105 ? -33.242 -8.664 58.068 1.00 70.81 105 VAL A N 1
ATOM 782 C CA . VAL A 1 105 ? -32.996 -7.988 56.786 1.00 70.81 105 VAL A CA 1
ATOM 783 C C . VAL A 1 105 ? -31.485 -7.892 56.619 1.00 70.81 105 VAL A C 1
ATOM 785 O O . VAL A 1 105 ? -30.801 -7.382 57.504 1.00 70.81 105 VAL A O 1
ATOM 788 N N . ASN A 1 106 ? -30.960 -8.435 55.524 1.00 85.88 106 ASN A N 1
ATOM 789 C CA . ASN A 1 106 ? -29.535 -8.343 55.220 1.00 85.88 106 ASN A CA 1
ATOM 790 C C . ASN A 1 106 ? -29.323 -7.160 54.277 1.00 85.88 106 ASN A C 1
ATOM 792 O O . ASN A 1 106 ? -30.055 -7.014 53.299 1.00 85.88 106 ASN A O 1
ATOM 796 N N . GLU A 1 107 ? -28.331 -6.327 54.565 1.00 91.81 107 GLU A N 1
ATOM 797 C CA . GLU A 1 107 ? -27.950 -5.224 53.688 1.00 91.81 107 GLU A CA 1
ATOM 798 C C . GLU A 1 107 ? -26.617 -5.546 53.011 1.00 91.81 107 GLU A C 1
ATOM 800 O O . GLU A 1 107 ? -25.640 -5.893 53.678 1.00 91.81 107 GLU A O 1
ATOM 805 N N . VAL A 1 108 ? -26.575 -5.443 51.683 1.00 93.19 108 VAL A N 1
ATOM 806 C CA . VAL A 1 108 ? -25.371 -5.668 50.877 1.00 93.19 108 VAL A CA 1
ATOM 807 C C . VAL A 1 108 ? -25.009 -4.363 50.187 1.00 93.19 108 VAL A C 1
ATOM 809 O O . VAL A 1 108 ? -25.774 -3.852 49.376 1.00 93.19 108 VAL A O 1
ATOM 812 N N . ARG A 1 109 ? -23.824 -3.832 50.494 1.00 94.12 109 ARG A N 1
ATOM 813 C CA . ARG A 1 109 ? -23.283 -2.631 49.843 1.00 94.12 109 ARG A CA 1
ATOM 814 C C . ARG A 1 109 ? -22.255 -3.019 48.785 1.00 94.12 109 ARG A C 1
ATOM 816 O O . ARG A 1 109 ? -21.374 -3.830 49.075 1.00 94.12 109 ARG A O 1
ATOM 823 N N . ALA A 1 110 ? -22.338 -2.446 47.593 1.00 94.31 110 ALA A N 1
ATOM 824 C CA . ALA A 1 110 ? -21.370 -2.658 46.518 1.00 94.31 110 ALA A CA 1
ATOM 825 C C . ALA A 1 110 ? -20.879 -1.313 45.976 1.00 94.31 110 ALA A C 1
ATOM 827 O O . ALA A 1 110 ? -21.690 -0.448 45.666 1.00 94.31 110 ALA A O 1
ATOM 828 N N . GLY A 1 111 ? -19.558 -1.148 45.882 1.00 94.31 111 GLY A N 1
ATOM 829 C CA . GLY A 1 111 ? -18.923 0.023 45.281 1.00 94.31 111 GLY A CA 1
ATOM 830 C C . GLY A 1 111 ? -18.358 -0.338 43.911 1.00 94.31 111 GLY A C 1
ATOM 831 O O . GLY A 1 111 ? -17.414 -1.126 43.850 1.00 94.31 111 GLY A O 1
ATOM 832 N N . LEU A 1 112 ? -18.913 0.209 42.830 1.00 95.06 112 LEU A N 1
ATOM 833 C CA . LEU A 1 112 ? -18.420 -0.028 41.475 1.00 95.06 112 LEU A CA 1
ATOM 834 C C . LEU A 1 112 ? -17.317 0.963 41.105 1.00 95.06 112 LEU A C 1
ATOM 836 O O . LEU A 1 112 ? -17.371 2.156 41.409 1.00 95.06 112 LEU A O 1
ATOM 840 N N . ALA A 1 113 ? -16.301 0.449 40.418 1.00 93.00 113 ALA A N 1
ATOM 841 C CA . ALA A 1 113 ? -15.257 1.260 39.816 1.00 93.00 113 ALA A CA 1
ATOM 842 C C . ALA A 1 113 ? -15.629 1.544 38.361 1.00 93.00 113 ALA A C 1
ATOM 844 O O . ALA A 1 113 ? -15.910 0.610 37.609 1.00 93.00 113 ALA A O 1
ATOM 845 N N . ALA A 1 114 ? -15.609 2.817 37.963 1.00 90.19 114 ALA A N 1
ATOM 846 C CA . ALA A 1 114 ? -15.713 3.170 36.554 1.00 90.19 114 ALA A CA 1
ATOM 847 C C . ALA A 1 114 ? -14.575 2.491 35.778 1.00 90.19 114 ALA A C 1
ATOM 849 O O . ALA A 1 114 ? -13.444 2.386 36.270 1.00 90.19 114 ALA A O 1
ATOM 850 N N . LYS A 1 115 ? -14.873 2.021 34.567 1.00 89.56 115 LYS A N 1
ATOM 851 C CA . LYS A 1 115 ? -13.844 1.615 33.614 1.00 89.56 115 LYS A CA 1
ATOM 852 C C . LYS A 1 115 ? -12.954 2.839 33.395 1.00 89.56 115 LYS A C 1
ATOM 854 O O . LYS A 1 115 ? -13.496 3.913 33.129 1.00 89.56 115 LYS A O 1
ATOM 859 N N . PRO A 1 116 ? -11.622 2.718 33.531 1.00 82.50 116 PRO A N 1
ATOM 860 C CA . PRO A 1 116 ? -10.733 3.802 33.161 1.00 82.50 116 P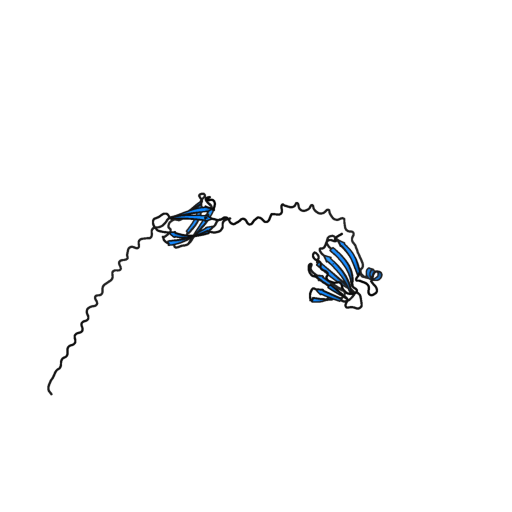RO A CA 1
ATOM 861 C C . PRO A 1 116 ? -11.091 4.234 31.743 1.00 82.50 116 PRO A C 1
ATOM 863 O O . PRO A 1 116 ? -11.098 3.397 30.837 1.00 82.50 116 PRO A O 1
ATOM 866 N N . ALA A 1 117 ? -11.425 5.513 31.562 1.00 71.19 117 ALA A N 1
ATOM 867 C CA . ALA A 1 117 ? -11.426 6.076 30.229 1.00 71.19 117 ALA A CA 1
ATOM 868 C C . ALA A 1 117 ? -10.006 5.854 29.716 1.00 71.19 117 ALA A C 1
ATOM 870 O O . ALA A 1 117 ? -9.044 6.369 30.296 1.00 71.19 117 ALA A O 1
ATOM 871 N N . LEU A 1 118 ? -9.861 5.010 28.691 1.00 73.56 118 LEU A N 1
ATOM 872 C CA . LEU A 1 118 ? -8.650 5.052 27.891 1.00 73.56 118 LEU A CA 1
ATOM 873 C C . LEU A 1 118 ? -8.468 6.529 27.547 1.00 73.56 118 LEU A C 1
ATOM 875 O O . LEU A 1 118 ? -9.463 7.140 27.142 1.00 73.56 118 LEU A O 1
ATOM 879 N N . PRO A 1 119 ? -7.278 7.120 27.768 1.00 69.50 119 PRO A N 1
ATOM 880 C CA . PRO A 1 119 ? -7.038 8.457 27.266 1.00 69.50 119 PRO A CA 1
ATOM 881 C C . PRO A 1 119 ? -7.486 8.417 25.815 1.00 69.50 119 PRO A C 1
ATOM 883 O O . PRO A 1 119 ? -7.037 7.539 25.066 1.00 69.50 119 PRO A O 1
ATOM 886 N N . GLU A 1 120 ? -8.445 9.272 25.456 1.00 64.06 120 GLU A N 1
ATOM 887 C CA . GLU A 1 120 ? -8.725 9.500 24.053 1.00 64.06 120 GLU A CA 1
ATOM 888 C C . GLU A 1 120 ? -7.352 9.790 23.471 1.00 64.06 120 GLU A C 1
ATOM 890 O O . GLU A 1 120 ? -6.696 10.765 23.852 1.00 64.06 120 GLU A O 1
ATOM 895 N N . LYS A 1 121 ? -6.850 8.873 22.624 1.00 66.38 121 LYS A N 1
ATOM 896 C CA . LYS A 1 121 ? -5.797 9.248 21.686 1.00 66.38 121 LYS A CA 1
ATOM 897 C C . LYS A 1 121 ? -6.297 10.572 21.152 1.00 66.38 121 LYS A C 1
ATOM 899 O O . LYS A 1 121 ? -7.449 10.534 20.708 1.00 66.38 121 LYS A O 1
ATOM 904 N N . PRO A 1 122 ? -5.534 11.678 21.271 1.00 67.50 122 PRO A N 1
ATOM 905 C CA . PRO A 1 122 ? -5.985 12.964 20.789 1.00 67.50 122 PRO A CA 1
ATOM 906 C C . PRO A 1 122 ? -6.651 12.689 19.456 1.00 67.50 122 PRO A C 1
ATOM 908 O O . PRO A 1 122 ? -5.981 12.199 18.538 1.00 67.50 122 PRO A O 1
ATOM 911 N N . GLN A 1 123 ? -7.985 12.830 19.396 1.00 62.12 123 GLN A N 1
ATOM 912 C CA . GLN A 1 123 ? -8.618 12.928 18.098 1.00 62.12 123 GLN A CA 1
ATOM 913 C C . GLN A 1 123 ? -7.787 14.024 17.468 1.00 62.12 123 GLN A C 1
ATOM 915 O O . GLN A 1 123 ? -7.616 15.056 18.130 1.00 62.12 123 GLN A O 1
ATOM 920 N N . PRO A 1 124 ? -7.139 13.779 16.314 1.00 68.25 124 PRO A N 1
ATOM 921 C CA . PRO A 1 124 ? -6.561 14.886 15.596 1.00 68.25 124 PRO A CA 1
ATOM 922 C C . PRO A 1 124 ? -7.688 15.909 15.598 1.00 68.25 124 PRO A C 1
ATOM 924 O O . PRO A 1 124 ? -8.756 15.604 15.055 1.00 68.25 124 PRO A O 1
ATOM 927 N N . GLU A 1 125 ? -7.506 17.045 16.297 1.00 66.00 125 GLU A N 1
ATOM 928 C CA . GLU A 1 125 ? -8.246 18.265 15.987 1.00 66.00 125 GLU A CA 1
ATOM 929 C C . GLU A 1 125 ? -8.393 18.193 14.496 1.00 66.00 125 GLU A C 1
ATOM 931 O O . GLU A 1 125 ? -7.363 17.931 13.861 1.00 66.00 125 GLU A O 1
ATOM 936 N N . ALA A 1 126 ? -9.629 18.239 13.991 1.00 62.25 126 ALA A N 1
ATOM 937 C CA . ALA A 1 126 ? -9.879 18.185 12.569 1.00 62.25 126 ALA A CA 1
ATOM 938 C C . ALA A 1 126 ? -8.924 19.204 11.963 1.00 62.25 126 ALA A C 1
ATOM 940 O O . ALA A 1 126 ? -9.189 20.403 11.981 1.00 62.25 126 ALA A O 1
ATOM 941 N N . ARG A 1 127 ? -7.748 18.728 11.534 1.00 61.41 127 ARG A N 1
ATOM 942 C CA . ARG A 1 127 ? -6.824 19.489 10.742 1.00 61.41 127 ARG A CA 1
ATOM 943 C C . ARG A 1 127 ? -7.744 19.719 9.589 1.00 61.41 127 ARG A C 1
ATOM 945 O O . ARG A 1 127 ? -8.172 18.734 8.970 1.00 61.41 127 ARG A O 1
ATOM 952 N N . GLU A 1 128 ? -8.146 20.974 9.406 1.00 67.50 128 GLU A N 1
ATOM 953 C CA . GLU A 1 128 ? -8.686 21.395 8.132 1.00 67.50 128 GLU A CA 1
ATOM 954 C C . GLU A 1 128 ? -7.879 20.619 7.114 1.00 67.50 128 GLU A C 1
ATOM 956 O O . GLU A 1 128 ? -6.638 20.640 7.155 1.00 67.50 128 GLU A O 1
ATOM 961 N N . SER A 1 129 ? -8.583 19.765 6.364 1.00 65.56 129 SER A N 1
ATOM 962 C CA . SER A 1 129 ? -7.936 18.985 5.325 1.00 65.56 129 SER A CA 1
ATOM 963 C C . SER A 1 129 ? -7.072 19.997 4.594 1.00 65.56 129 SER A C 1
ATOM 965 O O . SER A 1 129 ? -7.619 21.063 4.280 1.00 65.56 129 SER A O 1
ATOM 967 N N . PRO A 1 130 ? -5.750 19.759 4.448 1.00 74.38 130 PRO A N 1
ATOM 968 C CA . PRO A 1 130 ? -4.886 20.720 3.788 1.00 74.38 130 PRO A CA 1
ATOM 969 C C . PRO A 1 130 ? -5.641 21.198 2.556 1.00 74.38 130 PRO A C 1
ATOM 971 O O . PRO A 1 130 ? -6.185 20.327 1.859 1.00 74.38 130 PRO A O 1
ATOM 974 N N . PRO A 1 131 ? -5.814 22.522 2.369 1.00 79.69 131 PRO A N 1
ATOM 975 C CA . PRO A 1 131 ? -6.632 23.028 1.280 1.00 79.69 131 PRO A CA 1
ATOM 976 C C . PRO A 1 131 ? -6.237 22.262 0.019 1.00 79.69 131 PRO A C 1
ATOM 978 O O . PRO A 1 131 ? -5.031 22.039 -0.164 1.00 79.69 131 PRO A O 1
ATOM 981 N N . PRO A 1 132 ? -7.216 21.765 -0.767 1.00 78.44 132 PRO A N 1
ATOM 982 C CA . PRO A 1 132 ? -6.927 20.899 -1.899 1.00 78.44 132 PRO A CA 1
ATOM 983 C C . PRO A 1 132 ? -5.798 21.536 -2.692 1.00 78.44 132 PRO A C 1
ATOM 985 O O . PRO A 1 132 ? -5.864 22.731 -3.001 1.00 78.44 132 PRO A O 1
ATOM 988 N N . SER A 1 133 ? -4.731 20.766 -2.924 1.00 76.56 133 SER A N 1
ATOM 989 C CA . SER A 1 133 ? -3.586 21.254 -3.679 1.00 76.56 133 SER A CA 1
ATOM 990 C C . SER A 1 133 ? -4.115 21.903 -4.959 1.00 76.56 133 SER A C 1
ATOM 992 O O . SER A 1 133 ? -5.019 21.329 -5.579 1.00 76.56 133 SER A O 1
ATOM 994 N N . PRO A 1 134 ? -3.631 23.106 -5.328 1.00 80.06 134 PRO A N 1
ATOM 995 C CA . PRO A 1 134 ? -4.042 23.738 -6.571 1.00 80.06 134 PRO A CA 1
ATOM 996 C C . PRO A 1 134 ? -3.966 22.711 -7.705 1.00 80.06 134 PRO A C 1
ATOM 998 O O . PRO A 1 134 ? -2.996 21.946 -7.725 1.00 80.06 134 PRO A O 1
ATOM 1001 N N . PRO A 1 135 ? -4.964 22.650 -8.606 1.00 73.62 135 PRO A N 1
ATOM 1002 C CA . PRO A 1 135 ? -4.917 21.725 -9.727 1.00 73.62 135 PRO A CA 1
ATOM 1003 C C . PRO A 1 135 ? -3.579 21.898 -10.438 1.00 73.62 135 PRO A C 1
ATOM 1005 O O . PRO A 1 135 ? -3.204 23.018 -10.798 1.00 73.62 135 PRO A O 1
ATOM 1008 N N . GLU A 1 136 ? -2.834 20.799 -10.565 1.00 65.56 136 GLU A N 1
ATOM 1009 C CA . GLU A 1 136 ? -1.559 20.830 -11.266 1.00 65.56 136 GLU A CA 1
ATOM 1010 C C . GLU A 1 136 ? -1.791 21.366 -12.686 1.00 65.56 136 GLU A C 1
ATOM 1012 O O . GLU A 1 136 ? -2.810 21.034 -13.308 1.00 65.56 136 GLU A O 1
ATOM 1017 N N . PRO A 1 137 ? -0.887 22.216 -13.210 1.00 70.44 137 PRO A N 1
ATOM 1018 C CA . PRO A 1 137 ? -0.950 22.632 -14.602 1.00 70.44 137 PRO A CA 1
ATOM 1019 C C . PRO A 1 137 ? -1.088 21.394 -15.498 1.00 70.44 137 PRO A C 1
ATOM 1021 O O . PRO A 1 137 ? -0.425 20.392 -15.215 1.00 70.44 137 PRO A O 1
ATOM 1024 N N . PRO A 1 138 ? -1.909 21.433 -16.564 1.00 66.69 138 PRO A N 1
ATOM 1025 C CA . PRO A 1 138 ? -2.025 20.315 -17.490 1.00 66.69 138 PRO A CA 1
ATOM 1026 C C . PRO A 1 138 ? -0.632 19.875 -17.955 1.00 66.69 138 PRO A C 1
ATOM 1028 O O . PRO A 1 138 ? 0.085 20.655 -18.580 1.00 66.69 138 PRO A O 1
ATOM 1031 N N . ALA A 1 139 ? -0.231 18.651 -17.609 1.00 68.31 139 ALA A N 1
ATOM 1032 C CA . ALA A 1 139 ? 1.019 18.087 -18.096 1.00 68.31 139 ALA A CA 1
ATOM 1033 C C . ALA A 1 139 ? 0.876 17.814 -19.597 1.00 68.31 139 ALA A C 1
ATOM 1035 O O . ALA A 1 139 ? -0.091 17.180 -20.030 1.00 68.31 139 ALA A O 1
ATOM 1036 N N . GLU A 1 140 ? 1.822 18.301 -20.397 1.00 78.00 140 GLU A N 1
ATOM 1037 C CA . GLU A 1 140 ? 1.845 17.994 -21.824 1.00 78.00 140 GLU A CA 1
ATOM 1038 C C . GLU A 1 140 ? 2.143 16.497 -22.026 1.00 78.00 140 GLU A C 1
ATOM 1040 O O . GLU A 1 140 ? 3.051 15.951 -21.386 1.00 78.00 140 GLU A O 1
ATOM 1045 N N . PRO A 1 141 ? 1.387 15.795 -22.889 1.00 84.44 141 PRO A N 1
ATOM 1046 C CA . PRO A 1 141 ? 1.639 14.387 -23.152 1.00 84.44 141 PRO A CA 1
ATOM 1047 C C . PRO A 1 141 ? 2.999 14.221 -23.832 1.00 84.44 141 PRO A C 1
ATOM 1049 O O . PRO A 1 141 ? 3.289 14.873 -24.833 1.00 84.44 141 PRO A O 1
ATOM 1052 N N . THR A 1 142 ? 3.819 13.308 -23.314 1.00 86.81 142 THR A N 1
ATOM 1053 C CA . THR A 1 142 ? 5.094 12.936 -23.940 1.00 86.81 142 THR A CA 1
ATOM 1054 C C . THR A 1 142 ? 4.954 11.585 -24.632 1.00 86.81 142 THR A C 1
ATOM 1056 O O . THR A 1 142 ? 4.390 10.646 -24.071 1.00 86.81 142 THR A O 1
ATOM 1059 N N . SER A 1 143 ? 5.472 11.475 -25.855 1.00 88.25 143 SER A N 1
ATOM 1060 C CA . SER A 1 143 ? 5.524 10.222 -26.613 1.00 88.25 143 SER A CA 1
ATOM 1061 C C . SER A 1 143 ? 6.927 9.991 -27.160 1.00 88.25 143 SER A C 1
ATOM 1063 O O . SER A 1 143 ? 7.516 10.902 -27.741 1.00 88.25 143 SER A O 1
ATOM 1065 N N . LEU A 1 144 ? 7.433 8.766 -27.035 1.00 90.25 144 LEU A N 1
ATOM 1066 C CA . LEU A 1 144 ? 8.745 8.366 -27.532 1.00 90.25 144 LEU A CA 1
ATOM 1067 C C . LEU A 1 144 ? 8.659 6.964 -28.141 1.00 90.25 144 LEU A C 1
ATOM 1069 O O . LEU A 1 144 ? 8.067 6.064 -27.552 1.00 90.25 144 LEU A O 1
ATOM 1073 N N . VAL A 1 145 ? 9.256 6.787 -29.320 1.00 93.56 145 VAL A N 1
ATOM 1074 C CA . VAL A 1 145 ? 9.466 5.467 -29.928 1.00 93.56 145 VAL A CA 1
ATOM 1075 C C . VAL A 1 145 ? 10.814 4.958 -29.434 1.00 93.56 145 VAL A C 1
ATOM 1077 O O . VAL A 1 145 ? 11.848 5.536 -29.774 1.00 93.56 145 VAL A O 1
ATOM 1080 N N . VAL A 1 146 ? 10.801 3.923 -28.595 1.00 92.44 146 VAL A N 1
ATOM 1081 C CA . VAL A 1 146 ? 11.986 3.460 -27.856 1.00 92.44 146 VAL A CA 1
ATOM 1082 C C . VAL A 1 146 ? 13.086 3.005 -28.809 1.00 92.44 146 VAL A C 1
ATOM 1084 O O . VAL A 1 146 ? 14.236 3.395 -28.644 1.00 92.44 146 VAL A O 1
ATOM 1087 N N . GLU A 1 147 ? 12.738 2.269 -29.857 1.00 90.88 147 GLU A N 1
ATOM 1088 C CA . GLU A 1 147 ? 13.682 1.760 -30.849 1.00 90.88 147 GLU A CA 1
ATOM 1089 C C . GLU A 1 147 ? 14.365 2.912 -31.595 1.00 90.88 147 GLU A C 1
ATOM 1091 O O . GLU A 1 147 ? 15.591 2.983 -31.633 1.00 90.88 147 GLU A O 1
ATOM 1096 N N . ALA A 1 148 ? 13.586 3.875 -32.097 1.00 93.12 148 ALA A N 1
ATOM 1097 C CA . ALA A 1 148 ? 14.117 5.044 -32.800 1.00 93.12 148 ALA A CA 1
ATOM 1098 C C . ALA A 1 148 ? 14.958 5.954 -31.885 1.00 93.12 148 ALA A C 1
ATOM 1100 O O . ALA A 1 148 ? 15.884 6.628 -32.344 1.00 93.12 148 ALA A O 1
ATOM 1101 N N . PHE A 1 149 ? 14.638 6.001 -30.588 1.00 93.38 149 PHE A N 1
ATOM 1102 C CA . PHE A 1 149 ? 15.460 6.693 -29.601 1.00 93.38 149 PHE A CA 1
ATOM 1103 C C . PHE A 1 149 ? 16.793 5.974 -29.394 1.00 93.38 149 PHE A C 1
ATOM 1105 O O . PHE A 1 149 ? 17.841 6.622 -29.446 1.00 93.38 149 PHE A O 1
ATOM 1112 N N . LEU A 1 150 ? 16.764 4.653 -29.200 1.00 92.19 150 LEU A N 1
ATOM 1113 C CA . LEU A 1 150 ? 17.960 3.839 -29.008 1.00 92.19 150 LEU A CA 1
ATOM 1114 C C . LEU A 1 150 ? 18.864 3.887 -30.241 1.00 92.19 150 LEU A C 1
ATOM 1116 O O . LEU A 1 150 ? 20.061 4.043 -30.085 1.00 92.19 150 LEU A O 1
ATOM 1120 N N . GLU A 1 151 ? 18.338 3.867 -31.463 1.00 91.06 151 GLU A N 1
ATOM 1121 C CA . GLU A 1 151 ? 19.159 4.003 -32.679 1.00 91.06 151 GLU A CA 1
ATOM 1122 C C . GLU A 1 151 ? 20.062 5.251 -32.684 1.00 91.06 151 GLU A C 1
ATOM 1124 O O . GLU A 1 151 ? 21.141 5.226 -33.272 1.00 91.06 151 GLU A O 1
ATOM 1129 N N . LYS A 1 152 ? 19.640 6.336 -32.022 1.00 90.12 152 LYS A N 1
ATOM 1130 C CA . LYS A 1 152 ? 20.372 7.614 -31.974 1.00 90.12 152 LYS A CA 1
ATOM 1131 C C . LYS A 1 152 ? 21.139 7.847 -30.676 1.00 90.12 152 LYS A C 1
ATOM 1133 O O . LYS A 1 152 ? 22.104 8.602 -30.678 1.00 90.12 152 LYS A O 1
ATOM 1138 N N . ASN A 1 153 ? 20.671 7.266 -29.574 1.00 89.12 153 ASN A N 1
ATOM 1139 C CA . ASN A 1 153 ? 21.148 7.551 -28.217 1.00 89.12 153 ASN A CA 1
ATOM 1140 C C . ASN A 1 153 ? 21.675 6.298 -27.513 1.00 89.12 153 ASN A C 1
ATOM 1142 O O . ASN A 1 153 ? 21.839 6.299 -26.290 1.00 89.12 153 ASN A O 1
ATOM 1146 N N . ARG A 1 154 ? 21.888 5.211 -28.262 1.00 86.94 154 ARG A N 1
ATOM 1147 C CA . ARG A 1 154 ? 22.517 4.014 -27.728 1.00 86.94 154 ARG A CA 1
ATOM 1148 C C . ARG A 1 154 ? 23.913 4.369 -27.265 1.00 86.94 154 ARG A C 1
ATOM 1150 O O . ARG A 1 154 ? 24.677 5.033 -27.960 1.00 86.94 154 ARG A O 1
ATOM 1157 N N . ILE A 1 155 ? 24.219 3.903 -26.071 1.00 76.88 155 ILE A N 1
ATOM 1158 C CA . ILE A 1 155 ? 25.560 3.993 -25.529 1.00 76.88 155 ILE A CA 1
ATOM 1159 C C . ILE A 1 155 ? 26.438 2.933 -26.200 1.00 76.88 155 ILE A C 1
ATOM 1161 O O . ILE A 1 155 ? 26.129 1.740 -26.154 1.00 76.88 155 ILE A O 1
ATOM 1165 N N . ASP A 1 156 ? 27.530 3.380 -26.813 1.00 69.81 156 ASP A N 1
ATOM 1166 C CA . ASP A 1 156 ? 28.596 2.520 -27.319 1.00 69.81 156 ASP A CA 1
ATOM 1167 C C . ASP A 1 156 ? 29.687 2.332 -26.239 1.00 69.81 156 ASP A C 1
ATOM 1169 O O . ASP A 1 156 ? 30.069 3.287 -25.561 1.00 69.81 156 ASP A O 1
ATOM 1173 N N . GLY A 1 157 ? 30.247 1.120 -26.110 1.00 66.44 157 GLY A N 1
ATOM 1174 C CA . GLY A 1 157 ? 31.446 0.844 -25.292 1.00 66.44 157 GLY A CA 1
ATOM 1175 C C . GLY A 1 157 ? 31.208 0.362 -23.847 1.00 66.44 157 GLY A C 1
ATOM 1176 O O . GLY A 1 157 ? 30.186 -0.243 -23.549 1.00 66.44 157 GLY A O 1
ATOM 1177 N N . ASP A 1 158 ? 32.198 0.584 -22.966 1.00 68.12 158 ASP A N 1
ATOM 1178 C CA . ASP A 1 158 ? 32.198 0.244 -21.521 1.00 68.12 158 ASP A CA 1
ATOM 1179 C C . ASP A 1 158 ? 31.788 1.455 -20.647 1.00 68.12 158 ASP A C 1
ATOM 1181 O O . ASP A 1 158 ? 32.362 1.723 -19.588 1.00 68.12 158 ASP A O 1
ATOM 1185 N N . GLY A 1 159 ? 30.835 2.258 -21.126 1.00 72.06 159 GLY A N 1
ATOM 1186 C CA . GLY A 1 159 ? 30.367 3.452 -20.420 1.00 72.06 159 GLY A CA 1
ATOM 1187 C C . GLY A 1 159 ? 29.598 3.133 -19.127 1.00 72.06 159 GLY A C 1
ATOM 1188 O O . GLY A 1 159 ? 29.233 1.984 -18.873 1.00 72.06 159 GLY A O 1
ATOM 1189 N N . PRO A 1 160 ? 29.301 4.142 -18.287 1.00 85.88 160 PRO A N 1
ATOM 1190 C CA . PRO A 1 160 ? 28.406 3.952 -17.148 1.00 85.88 160 PRO A CA 1
ATOM 1191 C C . PRO A 1 160 ? 26.984 3.604 -17.620 1.00 85.88 160 PRO A C 1
ATOM 1193 O O . PRO A 1 160 ? 26.631 3.791 -18.787 1.00 85.88 160 PRO A O 1
ATOM 1196 N N . ASN A 1 161 ? 26.141 3.107 -16.713 1.00 91.44 161 ASN A N 1
ATOM 1197 C CA . ASN A 1 161 ? 24.711 2.979 -17.001 1.00 91.44 161 ASN A CA 1
ATOM 1198 C C . ASN A 1 161 ? 24.124 4.359 -17.338 1.00 91.44 161 ASN A C 1
ATOM 1200 O O . ASN A 1 161 ? 24.496 5.358 -16.720 1.00 91.44 161 ASN A O 1
ATOM 1204 N N . GLN A 1 162 ? 23.186 4.402 -18.281 1.00 92.12 162 GLN A N 1
ATOM 1205 C CA . GLN A 1 162 ? 22.483 5.627 -18.652 1.00 92.12 162 GLN A CA 1
ATOM 1206 C C . GLN A 1 162 ? 21.008 5.525 -18.287 1.00 92.12 162 GLN A C 1
ATOM 1208 O O . GLN A 1 162 ? 20.369 4.499 -18.518 1.00 92.12 162 GLN A O 1
ATOM 1213 N N . GLU A 1 163 ? 20.464 6.624 -17.779 1.00 93.38 163 GLU A N 1
ATOM 1214 C CA . GLU A 1 163 ? 19.047 6.773 -17.474 1.00 93.38 163 GLU A CA 1
ATOM 1215 C C . GLU A 1 163 ? 18.490 7.932 -18.292 1.00 93.38 163 GLU A C 1
ATOM 1217 O O . GLU A 1 163 ? 19.076 9.013 -18.345 1.00 93.38 163 GLU A O 1
ATOM 1222 N N . THR A 1 164 ? 17.375 7.701 -18.974 1.00 93.62 164 THR A N 1
ATOM 1223 C CA . THR A 1 164 ? 16.643 8.741 -19.697 1.00 93.62 164 THR A CA 1
ATOM 1224 C C . THR A 1 164 ? 15.223 8.782 -19.170 1.00 93.62 164 THR A C 1
ATOM 1226 O O . THR A 1 164 ? 14.469 7.822 -19.321 1.00 93.62 164 THR A O 1
ATOM 1229 N N . GLU A 1 165 ? 14.848 9.892 -18.547 1.00 92.75 165 GLU A N 1
ATOM 1230 C CA . GLU A 1 165 ? 13.464 10.129 -18.155 1.00 92.75 165 GLU A CA 1
ATOM 1231 C C . GLU A 1 165 ? 12.625 10.399 -19.408 1.00 92.75 165 GLU A C 1
ATOM 1233 O O . GLU A 1 165 ? 12.885 11.347 -20.146 1.00 92.75 165 GLU A O 1
ATOM 1238 N N . ILE A 1 166 ? 11.641 9.537 -19.666 1.00 91.44 166 ILE A N 1
ATOM 1239 C CA . ILE A 1 166 ? 10.727 9.671 -20.810 1.00 91.44 166 ILE A CA 1
ATOM 1240 C C . ILE A 1 166 ? 9.496 10.476 -20.412 1.00 91.44 166 ILE A C 1
ATOM 1242 O O . ILE A 1 166 ? 8.953 11.218 -21.223 1.00 91.44 166 ILE A O 1
ATOM 1246 N N . GLY A 1 167 ? 9.022 10.302 -19.181 1.00 89.00 167 GLY A N 1
ATOM 1247 C CA . GLY A 1 167 ? 7.794 10.932 -18.735 1.00 89.00 167 GLY A CA 1
ATOM 1248 C C . GLY A 1 167 ? 7.700 10.991 -17.225 1.00 89.00 167 GLY A C 1
ATOM 1249 O O . GLY A 1 167 ? 8.158 10.099 -16.509 1.00 89.00 167 GLY A O 1
ATOM 1250 N N . CYS A 1 168 ? 7.066 12.052 -16.759 1.00 88.19 168 CYS A N 1
ATOM 1251 C CA . CYS A 1 168 ? 6.911 12.356 -15.355 1.00 88.19 168 CYS A CA 1
ATOM 1252 C C . CYS A 1 168 ? 5.533 12.987 -15.143 1.00 88.19 168 CYS A C 1
ATOM 1254 O O . CYS A 1 168 ? 5.169 13.952 -15.814 1.00 88.19 168 CYS A O 1
ATOM 1256 N N . THR A 1 169 ? 4.746 12.401 -14.243 1.00 85.12 169 THR A N 1
ATOM 1257 C CA . THR A 1 169 ? 3.386 12.836 -13.910 1.00 85.12 169 THR A CA 1
ATOM 1258 C C . THR 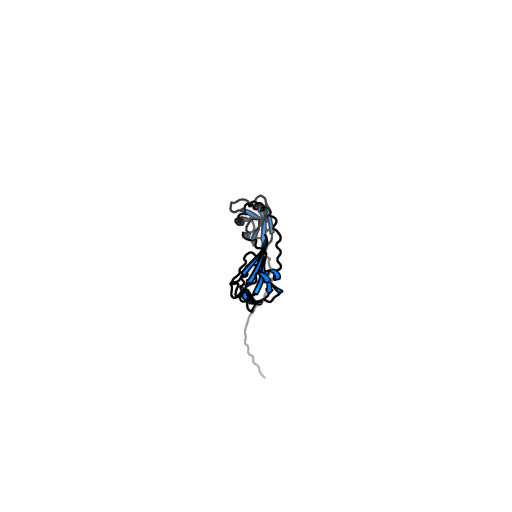A 1 169 ? 3.190 12.853 -12.394 1.00 85.12 169 THR A C 1
ATOM 1260 O O . THR A 1 169 ? 4.041 12.378 -11.639 1.00 85.12 169 THR A O 1
ATOM 1263 N N . ALA A 1 170 ? 2.031 13.337 -11.944 1.00 81.94 170 ALA A N 1
ATOM 1264 C CA . ALA A 1 170 ? 1.620 13.282 -10.541 1.00 81.94 170 ALA A CA 1
ATOM 1265 C C . ALA A 1 170 ? 1.634 11.863 -9.941 1.00 81.94 170 ALA A C 1
ATOM 1267 O O . ALA A 1 170 ? 1.771 11.704 -8.732 1.00 81.94 170 ALA A O 1
ATOM 1268 N N . GLY A 1 171 ? 1.445 10.828 -10.768 1.00 86.38 171 GLY A N 1
ATOM 1269 C CA . GLY A 1 171 ? 1.272 9.448 -10.306 1.00 86.38 171 GLY A CA 1
ATOM 1270 C C . GLY A 1 171 ? 2.317 8.464 -10.817 1.00 86.38 171 GLY A C 1
ATOM 1271 O O . GLY A 1 171 ? 2.287 7.298 -10.418 1.00 86.38 171 GLY A O 1
ATOM 1272 N N . SER A 1 172 ? 3.208 8.883 -11.717 1.00 90.19 172 SER A N 1
ATOM 1273 C CA . SER A 1 172 ? 4.178 7.972 -12.313 1.00 90.19 172 SER A CA 1
ATOM 1274 C C . SER A 1 172 ? 5.417 8.664 -12.855 1.00 90.19 172 SER A C 1
ATOM 1276 O O . SER A 1 172 ? 5.323 9.705 -13.508 1.00 90.19 172 SER A O 1
ATOM 1278 N N . LYS A 1 173 ? 6.553 7.981 -12.738 1.00 92.19 173 LYS A N 1
ATOM 1279 C CA . LYS A 1 173 ? 7.784 8.303 -13.461 1.00 92.19 173 LYS A CA 1
ATOM 1280 C C . LYS A 1 173 ? 8.160 7.146 -14.380 1.00 92.19 173 LYS A C 1
ATOM 1282 O O . LYS A 1 173 ? 8.133 5.993 -13.957 1.00 92.19 173 LYS A O 1
ATOM 1287 N N . VAL A 1 174 ? 8.511 7.449 -15.623 1.00 94.44 174 VAL A N 1
ATOM 1288 C CA . VAL A 1 174 ? 8.929 6.469 -16.630 1.00 94.44 174 VAL A CA 1
ATOM 1289 C C . VAL A 1 174 ? 10.368 6.765 -17.030 1.00 94.44 174 VAL A C 1
ATOM 1291 O O . VAL A 1 174 ? 10.666 7.846 -17.542 1.00 94.44 174 VAL A O 1
ATOM 1294 N N . VAL A 1 175 ? 11.255 5.800 -16.805 1.00 94.75 175 VAL A N 1
ATOM 1295 C CA . VAL A 1 175 ? 12.690 5.915 -17.075 1.00 94.75 175 VAL A CA 1
ATOM 1296 C C . VAL A 1 175 ? 13.132 4.765 -17.968 1.00 94.75 175 VAL A C 1
ATOM 1298 O O . VAL A 1 175 ? 12.851 3.599 -17.693 1.00 94.75 175 VAL A O 1
ATOM 1301 N N . LEU A 1 176 ? 13.838 5.088 -19.044 1.00 96.62 176 LEU A N 1
ATOM 1302 C CA . LEU A 1 176 ? 14.568 4.121 -19.847 1.00 96.62 176 LEU A CA 1
ATOM 1303 C C . LEU A 1 176 ? 15.976 3.981 -19.277 1.00 96.62 176 LEU A C 1
ATOM 1305 O O . LEU A 1 176 ? 16.753 4.936 -19.304 1.00 96.62 176 LEU A O 1
ATOM 1309 N N . HIS A 1 177 ? 16.302 2.796 -18.779 1.00 96.38 177 HIS A N 1
ATOM 1310 C CA . HIS A 1 177 ? 17.641 2.465 -18.321 1.00 96.38 177 HIS A CA 1
ATOM 1311 C C . HIS A 1 177 ? 18.351 1.636 -19.391 1.00 96.38 177 HIS A C 1
ATOM 1313 O O . HIS A 1 177 ? 17.824 0.634 -19.872 1.00 96.38 177 HIS A O 1
ATOM 1319 N N . GLN A 1 178 ? 19.573 2.033 -19.721 1.00 95.25 178 GLN A N 1
ATOM 1320 C CA . GLN A 1 178 ? 20.513 1.277 -20.537 1.00 95.25 178 GLN A CA 1
ATOM 1321 C C . GLN A 1 178 ? 21.669 0.836 -19.622 1.00 95.25 178 GLN A C 1
ATOM 1323 O O . GLN A 1 178 ? 22.501 1.653 -19.219 1.00 95.25 178 GLN A O 1
ATOM 1328 N N . LEU A 1 179 ? 21.686 -0.442 -19.231 1.00 94.62 179 LEU A N 1
ATOM 1329 C CA . LEU A 1 179 ? 22.621 -0.995 -18.250 1.00 94.62 179 LEU A CA 1
ATOM 1330 C C . LEU A 1 179 ? 23.814 -1.664 -18.945 1.00 94.62 179 LEU A C 1
ATOM 1332 O O . LEU A 1 179 ? 23.653 -2.641 -19.685 1.00 94.62 179 LEU A O 1
ATOM 1336 N N . HIS A 1 180 ? 25.019 -1.187 -18.637 1.00 91.88 180 HIS A N 1
ATOM 1337 C CA . HIS A 1 180 ? 26.274 -1.807 -19.064 1.00 91.88 180 HIS A CA 1
ATOM 1338 C C . HIS A 1 180 ? 26.748 -2.892 -18.109 1.00 91.88 180 HIS A C 1
ATOM 1340 O O . HIS A 1 180 ? 27.284 -3.891 -18.560 1.00 91.88 180 HIS A O 1
ATOM 1346 N N . ASP A 1 181 ? 26.572 -2.731 -16.803 1.00 91.50 181 ASP A N 1
ATOM 1347 C CA . ASP A 1 181 ? 26.994 -3.762 -15.852 1.00 91.50 181 ASP A CA 1
ATOM 1348 C C . ASP A 1 181 ? 25.898 -4.024 -14.835 1.00 91.50 181 ASP A C 1
ATOM 1350 O O . ASP A 1 181 ? 25.106 -4.949 -15.008 1.00 91.50 181 ASP A O 1
ATOM 1354 N N . LEU A 1 182 ? 25.813 -3.189 -13.806 1.00 93.75 182 LEU A N 1
ATOM 1355 C CA . LEU A 1 182 ? 24.960 -3.425 -12.656 1.00 93.75 182 LEU A CA 1
ATOM 1356 C C . LEU A 1 182 ? 24.226 -2.148 -12.275 1.00 93.75 182 LEU A C 1
ATOM 1358 O O . LEU A 1 182 ? 24.838 -1.100 -12.090 1.00 93.75 182 LEU A O 1
ATOM 1362 N N . LEU A 1 183 ? 22.917 -2.259 -12.114 1.00 94.88 183 LEU A N 1
ATOM 1363 C CA . LEU A 1 183 ? 22.115 -1.336 -11.332 1.00 94.88 183 LEU A CA 1
ATOM 1364 C C . LEU A 1 183 ? 21.901 -1.975 -9.963 1.00 94.88 183 LEU A C 1
ATOM 1366 O O . LEU A 1 183 ? 21.288 -3.039 -9.866 1.00 94.88 183 LEU A O 1
ATOM 1370 N N . GLU A 1 184 ? 22.443 -1.359 -8.919 1.00 94.31 184 GLU A N 1
ATOM 1371 C CA . GLU A 1 184 ? 22.507 -1.966 -7.592 1.00 94.31 184 GLU A CA 1
ATOM 1372 C C . GLU A 1 184 ? 21.521 -1.322 -6.610 1.00 94.31 184 GLU A C 1
ATOM 1374 O O . GLU A 1 184 ? 21.328 -0.105 -6.624 1.00 94.31 184 GLU A O 1
ATOM 1379 N N . ASN A 1 185 ? 20.931 -2.144 -5.736 1.00 91.50 185 ASN A N 1
ATOM 1380 C CA . ASN A 1 185 ? 20.230 -1.752 -4.509 1.00 91.50 185 ASN A CA 1
ATOM 1381 C C . ASN A 1 185 ? 19.147 -0.682 -4.704 1.00 91.50 185 ASN A C 1
ATOM 1383 O O . ASN A 1 185 ? 19.012 0.247 -3.905 1.00 91.50 185 ASN A O 1
ATOM 1387 N N . GLN A 1 186 ? 18.358 -0.817 -5.765 1.00 94.81 186 GLN A N 1
ATOM 1388 C CA . GLN A 1 186 ? 17.211 0.044 -5.998 1.00 94.81 186 GLN A CA 1
ATOM 1389 C C . GLN A 1 186 ? 16.128 -0.264 -4.971 1.00 94.81 186 GLN A C 1
ATOM 1391 O O . GLN A 1 186 ? 15.677 -1.400 -4.861 1.00 94.81 186 GLN A O 1
ATOM 1396 N N . LEU A 1 187 ? 15.684 0.756 -4.239 1.00 94.06 187 LEU A N 1
ATOM 1397 C CA . LEU A 1 187 ? 14.599 0.645 -3.272 1.00 94.06 187 LEU A CA 1
ATOM 1398 C C . LEU A 1 187 ? 13.590 1.761 -3.505 1.00 94.06 187 LEU A C 1
ATOM 1400 O O . LEU A 1 187 ? 13.879 2.935 -3.279 1.00 94.06 187 LEU A O 1
ATOM 1404 N N . GLN A 1 188 ? 12.380 1.371 -3.889 1.00 92.88 188 GLN A N 1
ATOM 1405 C CA . GLN A 1 188 ? 11.262 2.288 -4.069 1.00 92.88 188 GLN A CA 1
ATOM 1406 C C . GLN A 1 188 ? 10.343 2.164 -2.860 1.00 92.88 188 GLN A C 1
ATOM 1408 O O . GLN A 1 188 ? 9.671 1.152 -2.692 1.00 92.88 188 GLN A O 1
ATOM 1413 N N . LYS A 1 189 ? 10.356 3.155 -1.964 1.00 90.88 189 LYS A N 1
ATOM 1414 C CA . LYS A 1 189 ? 9.553 3.105 -0.727 1.00 90.88 189 LYS A CA 1
ATOM 1415 C C . LYS A 1 189 ? 8.069 3.325 -1.000 1.00 90.88 189 LYS A C 1
ATOM 1417 O O . LYS A 1 189 ? 7.228 2.647 -0.419 1.00 90.88 189 LYS A O 1
ATOM 1422 N N . ASP A 1 190 ? 7.784 4.223 -1.937 1.00 90.00 190 ASP A N 1
ATOM 1423 C CA . ASP A 1 190 ? 6.443 4.766 -2.141 1.00 90.00 190 ASP A CA 1
ATOM 1424 C C . ASP A 1 190 ? 5.867 4.436 -3.527 1.00 90.00 190 ASP A C 1
ATOM 1426 O O . ASP A 1 190 ? 4.738 4.813 -3.830 1.00 90.00 190 ASP A O 1
ATOM 1430 N N . ALA A 1 191 ? 6.607 3.683 -4.348 1.00 93.94 191 ALA A N 1
ATOM 1431 C CA . ALA A 1 191 ? 6.188 3.279 -5.686 1.00 93.94 191 ALA A CA 1
ATOM 1432 C C . ALA A 1 191 ? 6.442 1.803 -5.965 1.00 93.94 191 ALA A C 1
ATOM 1434 O O . ALA A 1 191 ? 7.456 1.241 -5.552 1.00 93.94 191 ALA A O 1
ATOM 1435 N N . ASP A 1 192 ? 5.532 1.211 -6.728 1.00 96.94 192 ASP A N 1
ATOM 1436 C CA . ASP A 1 192 ? 5.739 -0.096 -7.334 1.00 96.94 192 ASP A CA 1
ATOM 1437 C C . ASP A 1 192 ? 6.545 0.099 -8.628 1.00 96.94 192 ASP A C 1
ATOM 1439 O O . ASP A 1 192 ? 6.274 1.022 -9.398 1.00 96.94 192 ASP A O 1
ATOM 1443 N N . ALA A 1 193 ? 7.548 -0.743 -8.873 1.00 96.88 193 ALA A N 1
ATOM 1444 C CA . ALA A 1 193 ? 8.357 -0.687 -10.085 1.00 96.88 193 ALA A CA 1
ATOM 1445 C C . ALA A 1 193 ? 7.878 -1.736 -11.094 1.00 96.88 193 ALA A C 1
ATOM 1447 O O . ALA A 1 193 ? 7.926 -2.937 -10.834 1.00 96.88 193 ALA A O 1
ATOM 1448 N N . VAL A 1 194 ? 7.438 -1.286 -12.266 1.00 97.88 194 VAL A N 1
ATOM 1449 C CA . VAL A 1 194 ? 7.106 -2.143 -13.408 1.00 97.88 194 VAL A CA 1
ATOM 1450 C C . VAL A 1 194 ? 8.247 -2.064 -14.412 1.00 97.88 194 VAL A C 1
ATOM 1452 O O . VAL A 1 194 ? 8.432 -1.050 -15.082 1.00 97.88 194 VAL A O 1
ATOM 1455 N N . VAL A 1 195 ? 9.026 -3.135 -14.498 1.00 98.06 195 VAL A N 1
ATOM 1456 C CA . VAL A 1 195 ? 10.192 -3.266 -15.371 1.00 98.06 195 VAL A CA 1
ATOM 1457 C C . VAL A 1 195 ? 9.770 -3.987 -16.646 1.00 98.06 195 VAL A C 1
ATOM 1459 O O . VAL A 1 195 ? 9.375 -5.148 -16.592 1.00 98.06 195 VAL A O 1
ATOM 1462 N N . ASN A 1 196 ? 9.875 -3.324 -17.795 1.00 98.00 196 ASN A N 1
ATOM 1463 C CA . ASN A 1 196 ? 9.693 -3.935 -19.111 1.00 98.00 196 ASN A CA 1
ATOM 1464 C C . ASN A 1 196 ? 11.067 -4.099 -19.759 1.00 98.00 196 ASN A C 1
ATOM 1466 O O . ASN A 1 196 ? 11.784 -3.116 -19.933 1.00 98.00 196 ASN A O 1
ATOM 1470 N N . VAL A 1 197 ? 11.441 -5.318 -20.127 1.00 97.75 197 VAL A N 1
ATOM 1471 C CA . VAL A 1 197 ? 12.712 -5.579 -20.807 1.00 97.75 197 VAL A CA 1
ATOM 1472 C C . VAL A 1 197 ? 12.538 -5.316 -22.296 1.00 97.75 197 VAL A C 1
ATOM 1474 O O . VAL A 1 197 ? 11.782 -6.010 -22.974 1.00 97.75 197 VAL A O 1
ATOM 1477 N N . VAL A 1 198 ? 13.240 -4.309 -22.804 1.00 96.06 198 VAL A N 1
ATOM 1478 C CA . VAL A 1 198 ? 13.168 -3.896 -24.209 1.00 96.06 198 VAL A CA 1
ATOM 1479 C C . VAL A 1 198 ? 14.103 -4.764 -25.046 1.00 96.06 198 VAL A C 1
ATOM 1481 O O . VAL A 1 198 ? 13.678 -5.410 -25.999 1.00 96.06 198 VAL A O 1
ATOM 1484 N N . GLU A 1 199 ? 15.377 -4.831 -24.661 1.00 94.44 199 GLU A N 1
ATOM 1485 C CA . GLU A 1 199 ? 16.396 -5.630 -25.342 1.00 94.44 199 GLU A CA 1
ATOM 1486 C C . GLU A 1 199 ? 17.533 -6.028 -24.390 1.00 94.44 199 GLU A C 1
ATOM 1488 O O . GLU A 1 199 ? 17.674 -5.490 -23.291 1.00 94.44 199 GLU A O 1
ATOM 1493 N N . GLY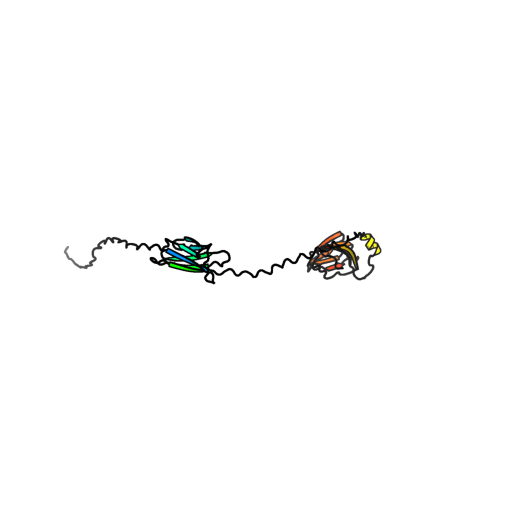 A 1 200 ? 18.370 -6.966 -24.837 1.00 93.75 200 GLY A N 1
ATOM 1494 C CA . GLY A 1 200 ? 19.459 -7.509 -24.031 1.00 93.75 200 GLY A CA 1
ATOM 1495 C C . GLY A 1 200 ? 18.992 -8.576 -23.042 1.00 93.75 200 GLY A C 1
ATOM 1496 O O . GLY A 1 200 ? 17.808 -8.890 -22.934 1.00 93.75 200 GLY A O 1
ATOM 1497 N N . GLU A 1 201 ? 19.963 -9.163 -22.353 1.00 95.75 201 GLU A N 1
ATOM 1498 C CA . GLU A 1 201 ? 19.754 -10.246 -21.394 1.00 95.75 201 GLU A CA 1
ATOM 1499 C C . GLU A 1 201 ? 20.466 -9.908 -20.088 1.00 95.75 201 GLU A C 1
ATOM 1501 O O . GLU A 1 201 ? 21.566 -9.334 -20.078 1.00 95.75 201 GLU A O 1
ATOM 1506 N N . GLY A 1 202 ? 19.849 -10.287 -18.977 1.00 96.88 202 GLY A N 1
ATOM 1507 C CA . GLY A 1 202 ? 20.420 -10.059 -17.663 1.00 96.88 202 GLY A CA 1
ATOM 1508 C C . GLY A 1 202 ? 19.742 -10.856 -16.569 1.00 96.88 202 GLY A C 1
ATOM 1509 O O . GLY A 1 202 ? 18.925 -11.734 -16.825 1.00 96.88 202 GLY A O 1
ATOM 1510 N N . VAL A 1 203 ? 20.068 -10.511 -15.333 1.00 97.81 203 VAL A N 1
ATOM 1511 C CA . VAL A 1 203 ? 19.485 -11.113 -14.139 1.00 97.81 203 VAL A CA 1
ATOM 1512 C C . VAL A 1 203 ? 18.943 -10.026 -13.225 1.00 97.81 203 VAL A C 1
ATOM 1514 O O . VAL A 1 203 ? 19.626 -9.050 -12.910 1.00 97.81 203 VAL A O 1
ATOM 1517 N N . LEU A 1 204 ? 17.704 -10.210 -12.785 1.00 98.12 204 LEU A N 1
ATOM 1518 C CA .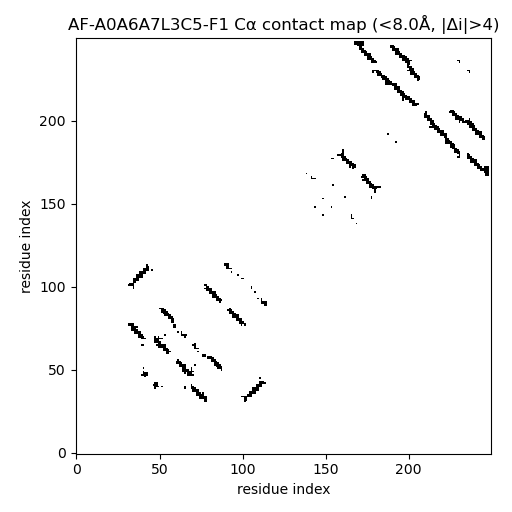 LEU A 1 204 ? 17.082 -9.453 -11.713 1.00 98.12 204 LEU A CA 1
ATOM 1519 C C . LEU A 1 204 ? 17.299 -10.193 -10.395 1.00 98.12 204 LEU A C 1
ATOM 1521 O O . LEU A 1 204 ? 16.945 -11.365 -10.257 1.00 98.12 204 LEU A O 1
ATOM 1525 N N . ARG A 1 205 ? 17.839 -9.490 -9.406 1.00 97.94 205 ARG A N 1
ATOM 1526 C CA . ARG A 1 205 ? 17.980 -9.975 -8.036 1.00 97.94 205 ARG A CA 1
ATOM 1527 C C . ARG A 1 205 ? 16.927 -9.326 -7.156 1.00 97.94 205 ARG A C 1
ATOM 1529 O O . ARG A 1 205 ? 16.850 -8.101 -7.098 1.00 97.94 205 ARG A O 1
ATOM 1536 N N . LEU A 1 206 ? 16.150 -10.159 -6.473 1.00 95.19 206 LEU 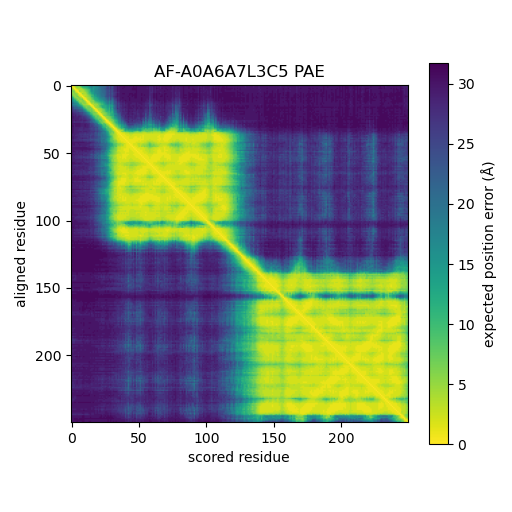A N 1
ATOM 1537 C CA . LEU A 1 206 ? 15.135 -9.782 -5.490 1.00 95.19 206 LEU A CA 1
ATOM 1538 C C . LEU A 1 206 ? 15.470 -10.508 -4.183 1.00 95.19 206 LEU A C 1
ATOM 1540 O O . LEU A 1 206 ? 15.146 -11.686 -4.021 1.00 95.19 206 LEU A O 1
ATOM 1544 N N . GLY A 1 207 ? 16.182 -9.841 -3.273 1.00 88.94 207 GLY A N 1
ATOM 1545 C CA . GLY A 1 207 ? 16.795 -10.522 -2.127 1.00 88.94 207 GLY A CA 1
ATOM 1546 C C . GLY A 1 207 ? 17.783 -11.602 -2.588 1.00 88.94 207 GLY A C 1
ATOM 1547 O O . GLY A 1 207 ? 18.696 -11.309 -3.356 1.00 88.94 207 GLY A O 1
ATOM 1548 N N . GLU A 1 208 ? 17.587 -12.849 -2.149 1.00 89.12 208 GLU A N 1
ATOM 1549 C CA . GLU A 1 208 ? 18.397 -14.006 -2.576 1.00 89.12 208 GLU A CA 1
ATOM 1550 C C . GLU A 1 208 ? 17.930 -14.623 -3.905 1.00 89.12 208 GLU A C 1
ATOM 1552 O O . GLU A 1 208 ? 18.635 -15.438 -4.500 1.00 89.12 208 GLU A O 1
ATOM 1557 N N . ALA A 1 209 ? 16.740 -14.258 -4.392 1.00 94.19 209 ALA A N 1
ATOM 1558 C CA . ALA A 1 209 ? 16.174 -14.851 -5.594 1.00 94.19 209 ALA A CA 1
ATOM 1559 C C . ALA A 1 209 ? 16.740 -14.195 -6.859 1.00 94.19 209 ALA A C 1
ATOM 1561 O O . ALA A 1 209 ? 16.770 -12.968 -6.987 1.00 94.19 209 ALA A O 1
ATOM 1562 N N . HIS A 1 210 ? 17.167 -15.023 -7.812 1.00 96.38 210 HIS A N 1
ATOM 1563 C CA . HIS A 1 210 ? 17.711 -14.604 -9.101 1.00 96.38 210 HIS A CA 1
ATOM 1564 C C . HIS A 1 210 ? 16.734 -14.993 -10.213 1.00 96.38 210 HIS A C 1
ATOM 1566 O O . HIS A 1 210 ? 16.384 -16.165 -10.349 1.00 96.38 210 HIS A O 1
ATOM 1572 N N . HIS A 1 211 ? 16.313 -14.020 -11.016 1.00 96.94 211 HIS A N 1
ATOM 1573 C CA . HIS A 1 211 ? 15.357 -14.212 -12.103 1.00 96.94 211 HIS A CA 1
ATOM 1574 C C . HIS A 1 211 ? 15.984 -13.762 -13.424 1.00 96.94 211 HIS A C 1
ATOM 1576 O O . HIS A 1 211 ? 16.449 -12.622 -13.499 1.00 96.94 211 HIS A O 1
ATOM 1582 N N . PRO A 1 212 ? 16.013 -14.608 -14.466 1.00 97.38 212 PRO A N 1
ATOM 1583 C CA . PRO A 1 212 ? 16.507 -14.187 -15.769 1.00 97.38 212 PRO A CA 1
ATOM 1584 C C . PRO A 1 212 ? 15.587 -13.114 -16.361 1.00 97.38 212 PRO A C 1
ATOM 1586 O O . PRO A 1 212 ? 14.364 -13.216 -16.279 1.00 97.38 212 PRO A O 1
ATOM 1589 N N . LEU A 1 213 ? 16.190 -12.095 -16.965 1.00 98.00 213 LEU A N 1
ATOM 1590 C CA . LEU A 1 213 ? 15.535 -11.044 -17.730 1.00 98.00 213 LEU A CA 1
ATOM 1591 C C . LEU A 1 213 ? 15.812 -11.273 -19.213 1.00 98.00 213 LEU A C 1
ATOM 1593 O O . LEU A 1 213 ? 16.969 -11.323 -19.634 1.00 98.00 213 LEU A O 1
ATOM 1597 N N . VAL A 1 214 ? 14.741 -11.382 -19.994 1.00 96.88 214 VAL A N 1
ATOM 1598 C CA . VAL A 1 214 ? 14.779 -11.591 -21.447 1.00 96.88 214 VAL A CA 1
ATOM 1599 C C . VAL A 1 214 ? 13.909 -10.550 -22.154 1.00 96.88 214 VAL A C 1
ATOM 1601 O O . VAL A 1 214 ? 12.970 -10.045 -21.535 1.00 96.88 214 VAL A O 1
ATOM 1604 N N . PRO A 1 215 ? 14.171 -10.219 -23.431 1.00 96.69 215 PRO A N 1
ATOM 1605 C CA . PRO A 1 215 ? 13.384 -9.228 -24.163 1.00 96.69 215 PRO A CA 1
ATOM 1606 C C . PRO A 1 215 ? 11.881 -9.530 -24.154 1.00 96.69 2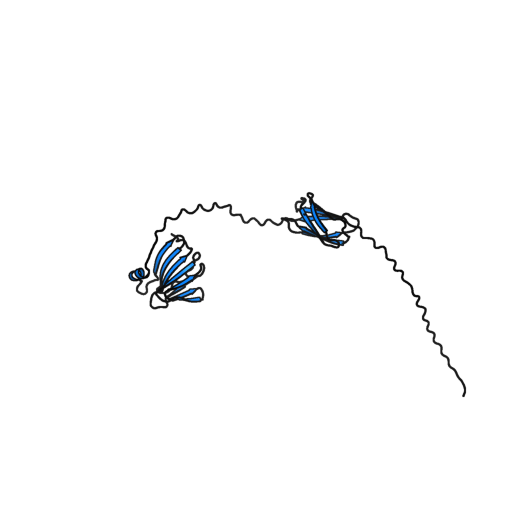15 PRO A C 1
ATOM 1608 O O . PRO A 1 215 ? 11.468 -10.687 -24.197 1.00 96.69 215 PRO A O 1
ATOM 1611 N N . SER A 1 216 ? 11.063 -8.476 -24.142 1.00 95.31 216 SER A N 1
ATOM 1612 C CA . SER A 1 216 ? 9.594 -8.533 -24.040 1.00 95.31 216 SER A CA 1
ATOM 1613 C C . SER A 1 216 ? 9.043 -9.105 -22.725 1.00 95.31 216 SER A C 1
ATOM 1615 O O . SER A 1 216 ? 7.838 -9.332 -22.611 1.00 95.31 216 SER A O 1
ATOM 1617 N N . MET A 1 217 ? 9.886 -9.326 -21.715 1.00 97.50 217 MET A N 1
ATOM 1618 C CA . MET A 1 217 ? 9.443 -9.702 -20.373 1.00 97.50 217 MET A CA 1
ATOM 1619 C C . MET A 1 217 ? 8.972 -8.479 -19.586 1.00 97.50 217 MET A C 1
ATOM 1621 O O . MET A 1 217 ? 9.572 -7.407 -19.671 1.00 97.50 217 MET A O 1
ATOM 1625 N N . VAL A 1 218 ? 7.944 -8.669 -18.755 1.00 98.06 218 VAL A N 1
ATOM 1626 C CA . VAL A 1 218 ? 7.544 -7.695 -17.737 1.00 98.06 218 VAL A CA 1
ATOM 1627 C C . VAL A 1 218 ? 7.732 -8.266 -16.342 1.00 98.06 218 VAL A C 1
ATOM 1629 O O . VAL A 1 218 ? 7.423 -9.432 -16.093 1.00 98.06 218 VAL A O 1
ATOM 1632 N N . VAL A 1 219 ? 8.211 -7.435 -15.423 1.00 97.94 219 VAL A N 1
ATOM 1633 C CA . VAL A 1 219 ? 8.329 -7.763 -14.004 1.00 97.94 219 VAL A CA 1
ATOM 1634 C C . VAL A 1 219 ? 7.704 -6.652 -13.180 1.00 97.94 219 VAL A C 1
ATOM 1636 O O . VAL A 1 219 ? 8.003 -5.479 -13.379 1.00 97.94 219 VAL A O 1
ATOM 1639 N N . VAL A 1 220 ? 6.843 -7.025 -12.237 1.00 97.94 220 VAL A N 1
ATOM 1640 C CA . VAL A 1 220 ? 6.238 -6.097 -11.279 1.00 97.94 220 VAL A CA 1
ATOM 1641 C C . VAL A 1 220 ? 6.890 -6.318 -9.922 1.00 97.94 220 VAL A C 1
ATOM 1643 O O . VAL A 1 220 ? 6.859 -7.426 -9.389 1.00 97.94 220 VAL A O 1
ATOM 1646 N N . ILE A 1 221 ? 7.478 -5.263 -9.370 1.00 97.50 221 ILE A N 1
ATOM 1647 C CA . ILE A 1 221 ? 8.193 -5.264 -8.098 1.00 97.50 221 ILE A CA 1
ATOM 1648 C C . ILE A 1 221 ? 7.439 -4.329 -7.144 1.00 97.50 221 ILE A C 1
ATOM 1650 O O . ILE A 1 221 ? 7.491 -3.110 -7.319 1.00 97.50 221 ILE A O 1
ATOM 1654 N N . PRO A 1 222 ? 6.713 -4.871 -6.152 1.00 96.94 222 PRO A N 1
ATOM 1655 C CA . PRO A 1 222 ? 6.049 -4.063 -5.138 1.00 96.94 222 PRO A CA 1
ATOM 1656 C C . PRO A 1 222 ? 7.003 -3.128 -4.388 1.00 96.94 222 PRO A C 1
ATOM 1658 O O . PRO A 1 222 ? 8.166 -3.459 -4.143 1.00 96.94 222 PRO A O 1
ATOM 1661 N N . ARG A 1 223 ? 6.478 -1.979 -3.963 1.00 95.50 223 ARG A N 1
ATOM 1662 C CA . ARG A 1 223 ? 7.184 -1.024 -3.104 1.00 95.50 223 ARG A CA 1
ATOM 1663 C C . ARG A 1 223 ? 7.757 -1.682 -1.845 1.00 95.50 223 ARG A C 1
ATOM 1665 O O . ARG A 1 223 ? 7.194 -2.627 -1.293 1.00 95.50 223 ARG A O 1
ATOM 1672 N N . GLY A 1 224 ? 8.880 -1.158 -1.367 1.00 94.75 224 GLY A N 1
ATOM 1673 C CA . GLY A 1 224 ? 9.607 -1.670 -0.204 1.00 94.75 224 GLY A CA 1
ATOM 1674 C C . GLY A 1 224 ? 10.496 -2.882 -0.495 1.00 94.75 224 GLY A C 1
ATOM 1675 O O . GLY A 1 224 ? 11.268 -3.279 0.377 1.00 94.75 224 GLY A O 1
ATOM 1676 N N . ILE A 1 225 ? 10.441 -3.446 -1.705 1.00 95.75 225 ILE A N 1
ATOM 1677 C CA . ILE A 1 225 ? 11.328 -4.530 -2.131 1.00 95.75 225 ILE A CA 1
ATOM 1678 C C . ILE A 1 225 ? 12.566 -3.929 -2.799 1.00 95.75 225 ILE A C 1
ATOM 1680 O O . ILE A 1 225 ? 12.463 -3.181 -3.771 1.00 95.75 225 ILE A O 1
ATOM 1684 N N . SER A 1 226 ? 13.742 -4.265 -2.263 1.00 96.31 226 SER A N 1
ATOM 1685 C CA . SER A 1 226 ? 15.019 -3.911 -2.884 1.00 96.31 226 SER A CA 1
ATOM 1686 C C . SER A 1 226 ? 15.304 -4.825 -4.073 1.00 96.31 226 SER A C 1
ATOM 1688 O O . SER A 1 226 ? 15.088 -6.039 -3.985 1.00 96.31 226 SER A O 1
ATOM 1690 N N . TYR A 1 227 ? 15.817 -4.258 -5.160 1.00 97.38 227 TYR A N 1
ATOM 1691 C CA . TYR A 1 227 ? 16.192 -5.012 -6.345 1.00 97.38 227 TYR A CA 1
ATOM 1692 C C . TYR A 1 227 ? 17.483 -4.511 -6.990 1.00 97.38 227 TYR A C 1
ATOM 1694 O O . TYR A 1 227 ? 17.835 -3.336 -6.915 1.00 97.38 227 TYR A O 1
ATOM 1702 N N . SER A 1 228 ? 18.171 -5.423 -7.670 1.00 97.56 228 SER A N 1
ATOM 1703 C CA . SER A 1 228 ? 19.341 -5.115 -8.497 1.00 97.56 228 SER A CA 1
ATOM 1704 C C . SER A 1 228 ? 19.189 -5.783 -9.857 1.00 97.56 228 SER A C 1
ATOM 1706 O O . SER A 1 228 ? 18.683 -6.899 -9.939 1.00 97.56 228 SER A O 1
ATOM 1708 N N . MET A 1 229 ? 19.648 -5.142 -10.925 1.00 97.75 229 MET A N 1
ATOM 1709 C CA . MET A 1 229 ? 19.639 -5.712 -12.274 1.00 97.75 229 MET A CA 1
ATOM 1710 C C . MET A 1 229 ? 21.049 -5.724 -12.831 1.00 97.75 229 MET A C 1
ATOM 1712 O O . MET A 1 229 ? 21.721 -4.697 -12.814 1.00 97.75 229 MET A O 1
ATOM 1716 N N . LYS A 1 230 ? 21.497 -6.873 -13.331 1.00 96.31 230 LYS A N 1
ATOM 1717 C CA . LYS A 1 230 ? 22.826 -7.024 -13.922 1.00 96.31 230 LYS A CA 1
ATOM 1718 C C . LYS A 1 230 ? 22.730 -7.499 -15.368 1.00 96.31 230 LYS A C 1
ATOM 1720 O O . LYS A 1 230 ? 21.958 -8.410 -15.650 1.00 96.31 230 LYS A O 1
ATOM 1725 N N . ARG A 1 231 ? 23.543 -6.933 -16.261 1.00 95.31 231 ARG A N 1
ATOM 1726 C CA . ARG A 1 231 ? 23.763 -7.441 -17.622 1.00 95.31 231 ARG A CA 1
ATOM 1727 C C . ARG A 1 231 ? 24.466 -8.802 -17.569 1.00 95.31 231 ARG A C 1
ATOM 1729 O O . ARG A 1 231 ? 25.489 -8.945 -16.901 1.00 95.31 231 ARG A O 1
ATOM 1736 N N . GLU A 1 232 ? 23.962 -9.775 -18.322 1.00 93.50 232 GLU A N 1
ATOM 1737 C CA . GLU A 1 232 ? 24.628 -11.076 -18.527 1.00 93.50 232 GLU A CA 1
ATOM 1738 C C . GLU A 1 232 ? 24.964 -11.342 -20.005 1.00 93.50 232 GLU A C 1
ATOM 1740 O O . GLU A 1 232 ? 25.860 -12.130 -20.306 1.00 93.50 232 GLU A O 1
ATOM 1745 N N . GLY A 1 233 ? 24.305 -10.641 -20.935 1.00 85.56 233 GLY A N 1
ATOM 1746 C CA . GLY A 1 233 ? 24.558 -10.750 -22.371 1.00 85.56 233 GLY A CA 1
ATOM 1747 C C . GLY A 1 233 ? 25.682 -9.851 -22.906 1.00 85.56 233 GLY A C 1
ATOM 1748 O O . GLY A 1 233 ? 26.266 -9.023 -22.210 1.00 85.56 233 GLY A O 1
ATOM 1749 N N . ARG A 1 234 ? 25.956 -9.987 -24.213 1.00 85.44 234 ARG A N 1
ATOM 1750 C CA . ARG A 1 234 ? 26.913 -9.130 -24.949 1.00 85.44 234 ARG A CA 1
ATOM 1751 C C . ARG A 1 234 ? 26.379 -7.728 -25.241 1.00 85.44 234 ARG A C 1
ATOM 1753 O O . ARG A 1 234 ? 27.160 -6.822 -25.503 1.00 85.44 234 ARG A O 1
ATOM 1760 N N . ARG A 1 235 ? 25.055 -7.576 -25.275 1.00 88.00 235 ARG A N 1
ATOM 1761 C CA . ARG A 1 235 ? 24.383 -6.289 -25.486 1.00 88.00 235 ARG A CA 1
ATOM 1762 C C . ARG A 1 235 ? 24.023 -5.685 -24.129 1.00 88.00 235 ARG A C 1
ATOM 1764 O O . ARG A 1 235 ? 23.715 -6.463 -23.224 1.00 88.00 235 ARG A O 1
ATOM 1771 N N . PRO A 1 236 ? 24.036 -4.347 -23.984 1.00 90.81 236 PRO A N 1
ATOM 1772 C CA . PRO A 1 236 ? 23.460 -3.687 -22.819 1.00 90.81 236 PRO A CA 1
ATOM 1773 C C . PRO A 1 236 ? 22.052 -4.211 -22.531 1.00 90.81 236 PRO A C 1
ATOM 1775 O O . PRO A 1 236 ? 21.289 -4.491 -23.458 1.00 90.81 236 PRO A O 1
ATOM 1778 N N . LEU A 1 237 ? 21.727 -4.362 -21.250 1.00 95.25 237 LEU A N 1
ATOM 1779 C CA . LEU A 1 237 ? 20.365 -4.665 -20.833 1.00 95.25 237 LEU A CA 1
ATOM 1780 C C . LEU A 1 237 ? 19.582 -3.352 -20.860 1.00 95.25 237 LEU A C 1
ATOM 1782 O O . LEU A 1 237 ? 19.899 -2.433 -20.107 1.00 95.25 237 LEU A O 1
ATOM 1786 N N . VAL A 1 238 ? 18.572 -3.260 -21.720 1.00 95.75 238 VAL A N 1
ATOM 1787 C CA . VAL A 1 238 ? 17.726 -2.071 -21.826 1.00 95.75 238 VAL A CA 1
ATOM 1788 C C . VAL A 1 238 ? 16.362 -2.373 -21.239 1.00 95.75 238 VAL A C 1
ATOM 1790 O O . VAL A 1 238 ? 15.658 -3.279 -21.690 1.00 95.75 238 VAL A O 1
ATOM 1793 N N . VAL A 1 239 ? 15.982 -1.595 -20.232 1.00 97.62 239 VAL A N 1
ATOM 1794 C CA . VAL A 1 239 ? 14.715 -1.753 -19.521 1.00 97.62 239 VAL A CA 1
ATOM 1795 C C . VAL A 1 239 ? 13.980 -0.427 -19.423 1.00 97.62 239 VAL A C 1
ATOM 1797 O O . VAL A 1 239 ? 14.567 0.616 -19.147 1.00 97.62 239 VAL A O 1
ATOM 1800 N N . LEU A 1 240 ? 12.670 -0.475 -19.621 1.00 97.44 240 LEU A N 1
ATOM 1801 C CA . LEU A 1 240 ? 11.761 0.623 -19.344 1.00 97.44 240 LEU A CA 1
ATOM 1802 C C . LEU A 1 240 ? 11.136 0.393 -17.967 1.00 97.44 240 LEU A C 1
ATOM 1804 O O . LEU A 1 240 ? 10.330 -0.523 -17.787 1.00 97.44 240 LEU A O 1
ATOM 1808 N N . VAL A 1 241 ? 11.509 1.223 -17.000 1.00 97.06 241 VAL A N 1
ATOM 1809 C CA . VAL A 1 241 ? 11.015 1.154 -15.625 1.00 97.06 241 VAL A CA 1
ATOM 1810 C C . VAL A 1 241 ? 9.944 2.217 -15.428 1.00 97.06 241 VAL A C 1
ATOM 1812 O O . VAL A 1 241 ? 10.194 3.412 -15.572 1.00 97.06 241 VAL A O 1
ATOM 1815 N N . THR A 1 242 ? 8.738 1.774 -15.085 1.00 96.19 242 THR A N 1
ATOM 1816 C CA . THR A 1 242 ? 7.647 2.646 -14.644 1.00 96.19 242 THR A CA 1
ATOM 1817 C C . THR A 1 242 ? 7.527 2.557 -13.132 1.00 96.19 242 THR A C 1
ATOM 1819 O O . THR A 1 242 ? 7.198 1.502 -12.597 1.00 96.19 242 THR A O 1
ATOM 1822 N N . LEU A 1 243 ? 7.785 3.662 -12.444 1.00 95.69 243 LEU A N 1
ATOM 1823 C CA . LEU A 1 243 ? 7.538 3.812 -11.017 1.00 95.69 243 LEU A CA 1
ATOM 1824 C C . LEU A 1 243 ? 6.110 4.320 -10.835 1.00 95.69 243 LEU A C 1
ATOM 1826 O O . LEU A 1 243 ? 5.832 5.482 -11.118 1.00 95.69 243 LEU A O 1
ATOM 1830 N N . ALA A 1 244 ? 5.206 3.445 -10.404 1.00 94.06 244 ALA A N 1
ATOM 1831 C CA . ALA A 1 244 ? 3.793 3.747 -10.211 1.00 94.06 244 ALA A CA 1
ATOM 1832 C C . ALA A 1 244 ? 3.508 4.105 -8.745 1.00 94.06 244 ALA A C 1
ATOM 1834 O O . ALA A 1 244 ? 3.789 3.322 -7.838 1.00 94.06 244 ALA A O 1
ATOM 1835 N N . GLY A 1 245 ? 2.920 5.279 -8.514 1.00 86.56 245 GLY A N 1
ATOM 1836 C CA . GLY A 1 245 ? 2.547 5.772 -7.185 1.00 86.56 245 GLY A CA 1
ATOM 1837 C C . GLY A 1 245 ? 3.519 6.778 -6.562 1.00 86.56 245 GLY A C 1
ATOM 1838 O O . GLY A 1 245 ? 3.176 7.360 -5.537 1.00 86.56 245 GLY A O 1
ATOM 1839 N N . ALA A 1 246 ? 4.678 7.034 -7.180 1.00 71.88 246 ALA A N 1
ATOM 1840 C CA . ALA A 1 246 ? 5.562 8.127 -6.776 1.00 71.88 246 ALA A CA 1
ATOM 1841 C C . ALA A 1 246 ? 5.245 9.386 -7.597 1.00 71.88 246 ALA A C 1
ATOM 1843 O O . ALA A 1 246 ? 5.378 9.337 -8.825 1.00 71.88 246 ALA A O 1
ATOM 1844 N N . PRO A 1 247 ? 4.875 10.514 -6.959 1.00 68.31 247 PRO A N 1
ATOM 1845 C CA . PRO A 1 247 ? 4.924 11.800 -7.634 1.00 68.31 247 PRO A CA 1
ATOM 1846 C C . PRO A 1 247 ? 6.384 12.129 -7.941 1.00 68.31 247 PRO A C 1
ATOM 1848 O O . PRO A 1 247 ? 7.286 11.821 -7.155 1.00 68.31 247 PRO A O 1
ATOM 1851 N N . CYS A 1 248 ? 6.640 12.775 -9.071 1.00 68.06 248 CYS A N 1
ATOM 1852 C CA . CYS A 1 248 ? 7.970 13.305 -9.312 1.00 68.06 248 CYS A CA 1
ATOM 1853 C C . CYS A 1 248 ? 8.303 14.376 -8.273 1.00 68.06 248 CYS A C 1
ATOM 1855 O O . CYS A 1 248 ? 7.617 15.393 -8.167 1.00 68.06 248 CYS A O 1
ATOM 1857 N N . SER A 1 249 ? 9.390 14.178 -7.537 1.00 61.16 249 SER A N 1
ATOM 1858 C CA . SER A 1 249 ? 10.039 15.273 -6.828 1.00 61.16 249 SER A CA 1
ATOM 1859 C C . SER A 1 249 ? 10.658 16.204 -7.873 1.00 61.16 249 SER A C 1
ATOM 1861 O O . SER A 1 249 ? 11.593 15.794 -8.565 1.00 61.16 249 SER A O 1
ATOM 1863 N N . LYS A 1 250 ? 10.112 17.414 -8.018 1.00 49.53 250 LYS A N 1
ATOM 1864 C CA . LYS A 1 250 ? 10.843 18.521 -8.649 1.00 49.53 250 LYS A CA 1
ATOM 1865 C C . LYS A 1 250 ? 11.992 18.966 -7.756 1.00 49.53 250 LYS A C 1
ATOM 1867 O O . LYS A 1 250 ? 11.795 18.961 -6.519 1.00 49.53 250 LYS A O 1
#

Solvent-accessible surface area (backbone atoms only — not comparable to full-atom values): 14857 Å² total; per-residue (Å²): 142,80,88,86,91,82,88,87,90,80,90,78,89,83,79,84,86,78,84,77,83,78,77,79,78,75,73,82,76,76,74,72,43,65,18,40,36,43,35,40,33,22,36,85,87,66,48,60,36,48,67,30,39,37,43,36,46,47,97,60,69,49,74,52,54,20,37,86,77,5,37,35,78,49,68,77,32,62,56,43,62,32,40,38,36,40,42,43,91,70,37,48,72,45,77,46,80,46,76,45,58,56,83,46,80,43,78,46,79,45,69,40,48,66,51,78,78,70,76,73,69,76,68,72,67,80,64,70,69,73,72,78,72,73,83,74,75,86,76,78,89,72,84,82,61,66,68,70,47,40,78,75,65,58,84,78,84,92,53,76,64,44,77,44,79,67,44,76,40,80,50,29,37,31,33,41,36,42,29,59,48,70,48,72,75,44,66,37,75,65,17,30,39,37,38,34,29,67,37,41,26,26,38,39,32,51,78,92,46,78,42,83,41,47,55,77,39,75,47,80,43,60,47,67,51,50,32,30,42,32,41,70,48,96,46,54,24,27,31,42,37,35,32,43,59,32,52,65,84,127